Protein AF-0000000080648721 (afdb_homodimer)

Radius of gyration: 18.01 Å; Cα contacts (8 Å, |Δi|>4): 715; chains: 2; bounding box: 43×58×42 Å

Sequence (278 aa):
MTEEIFEAIRRRVAEEPYAEKMGLKLVEVAEGYALVEMRFTEEMENIFGMAHGGAIFSLIDEAFEVASNSHGTVSVALSMSVTYVSSPKKGETLQAEAEEVSRSNRVATYDIRVKTAGGDLIAICQALVYRKRDPLPFIMTEEIFEAIRRRVAEEPYAEKMGLKLVEVAEGYALVEMRFTEEMENIFGMAHGGAIFSLIDEAFEVASNSHGTVSVALSMSVTYVSSPKKGETLQAEAEEVSRSNRVATYDIRVKTAGGDLIAICQALVYRKRDPLPFI

Secondary structure (DSSP, 8-state):
-HHHHHHHHHHHHHT-HHHHHHT-EEEEEETTEEEEEEE--GGGB-TTSSBPHHHHHHHHHHHHHHHHTTTSEEEEEEEEEEEE--PPPTT-EEEEEEEEEEE-SSEEEEEEEEEETT--EEEEEEEEEEEEEEEPTT-/-HHHHHHHHHHHHHT-HHHHHHT-EEEEEETTEEEEEEE--GGGB-TTSSBPHHHHHHHHHHHHHHHHTTTSEEEEEEEEEEEE--PPPTT-EEEEEEEEEEE-SSEEEEEEEEEETT--EEEEEEEEEEEEEEEPTT-

Organism: Methanothrix harundinacea (strain 6Ac) (NCBI:txid1110509)

Foldseek 3Di:
DLVVLLVLLQVCCVVDPVCVVLVKAWDDADALKTKIKGWAAQVQADPVSFGDPVSVVSLQVVRVCRNVCSVFFDKDWDDKDKDFDDTDDHGWMKMKIKGWDDDDPFKTKIKIWIATPVGHTGMIMITMITTDPHGDPRD/DLVVLLVLLQVCCVVDPVCVVLVKAWDDADALKTKIKGWAAQVQADPVSFGDPVSVVSLQVVRVCRNVCSVFFDKDWDDKDKDFDDTDDHGWMKMKIKGWDDDDPFKTKIKIWIATPVGHTGMIMITMITTDPHGDPRD

Solvent-accessible surface area (backbone atoms only — not comparable to full-atom values): 13710 Å² total; per-residue (Å²): 113,68,63,55,41,50,51,35,49,53,53,41,51,76,65,15,37,30,33,60,72,64,50,51,42,82,75,43,74,44,79,37,20,16,32,23,35,32,61,42,51,74,55,36,14,32,82,82,70,39,71,26,68,25,55,58,42,30,46,44,42,50,10,42,56,50,11,59,34,42,79,41,27,40,51,46,72,37,36,37,38,39,35,53,73,46,78,75,57,86,65,38,47,35,35,17,40,20,36,59,75,47,71,60,85,49,40,34,33,33,44,32,41,30,26,38,83,89,62,49,64,30,33,40,33,43,34,34,31,40,38,48,89,48,60,47,88,72,107,112,69,63,55,42,50,52,34,48,52,54,41,52,75,66,16,38,30,33,60,74,62,48,52,40,84,75,44,75,44,80,36,21,16,32,24,35,32,61,40,51,75,55,37,15,32,80,82,68,41,71,26,68,25,55,58,42,29,45,46,43,50,10,43,55,49,10,58,33,41,79,41,27,39,50,46,73,36,35,39,38,37,36,54,72,46,79,75,58,87,66,39,47,35,35,19,41,21,36,59,73,48,72,60,86,49,41,36,33,32,44,32,42,30,26,37,83,87,62,51,65,29,33,40,33,43,36,33,32,38,40,47,88,48,60,48,90,73,107

Nearest PDB structures (foldseek):
  2fs2-assembly1_B  TM=9.541E-01  e=2.058E-13  Escherichia coli
  1psu-assembly1_A  TM=8.688E-01  e=4.410E-12  Escherichia coli
  3lbe-assembly1_B  TM=9.523E-01  e=1.872E-11  Streptococcus mutans UA159
  4zrb-assembly2_G  TM=9.110E-01  e=2.102E-11  Streptococcus pneumoniae TIGR4
  4xy6-assembly1_A  TM=9.547E-01  e=1.262E-10  Streptococcus pneumoniae TIGR4

InterPro domains:
  IPR003736 Phenylacetic acid degradation-related domain [TIGR00369] (19-129)
  IPR006683 Thioesterase domain [PF03061] (48-122)
  IPR029069 HotDog domain superfamily [SSF54637] (4-133)
  IPR052723 Acyl-coenzyme A thioesterase PaaI [PTHR42856] (13-132)

pLDDT: mean 98.13, std 2.04, range [80.19, 99.0]

Structure (mmCIF, N/CA/C/O backbone):
data_AF-0000000080648721-model_v1
#
loop_
_entity.id
_entity.type
_entity.pdbx_description
1 polymer 'Thioesterase domain-containing protein'
#
loop_
_atom_site.group_PDB
_atom_site.id
_atom_site.type_symbol
_atom_site.label_atom_id
_atom_site.label_alt_id
_atom_site.label_comp_id
_atom_site.label_asym_id
_atom_site.label_entity_id
_atom_site.label_seq_id
_atom_site.pdbx_PDB_ins_code
_atom_site.Cartn_x
_atom_site.Cartn_y
_atom_site.Cartn_z
_atom_site.occupancy
_atom_site.B_iso_or_equiv
_atom_site.auth_seq_id
_atom_site.auth_comp_id
_atom_site.auth_asym_id
_atom_site.auth_atom_id
_atom_site.pdbx_PDB_model_num
ATOM 1 N N . MET A 1 1 ? -0.665 -30.469 -12.93 1 80.44 1 MET A N 1
ATOM 2 C CA . MET A 1 1 ? 0.332 -29.422 -13.148 1 80.44 1 MET A CA 1
ATOM 3 C C . MET A 1 1 ? -0.125 -28.094 -12.547 1 80.44 1 MET A C 1
ATOM 5 O O . MET A 1 1 ? 0.551 -27.547 -11.68 1 80.44 1 MET A O 1
ATOM 9 N N . THR A 1 2 ? -1.333 -27.797 -12.734 1 91.38 2 THR A N 1
ATOM 10 C CA . THR A 1 2 ? -1.896 -26.562 -12.203 1 91.38 2 THR A CA 1
ATOM 11 C C . THR A 1 2 ? -2.096 -26.656 -10.695 1 91.38 2 THR A C 1
ATOM 13 O O . THR A 1 2 ? -1.78 -25.719 -9.961 1 91.38 2 THR A O 1
ATOM 16 N N . GLU A 1 3 ? -2.432 -27.812 -10.195 1 94.88 3 GLU A N 1
ATOM 17 C CA . GLU A 1 3 ? -2.646 -28 -8.766 1 94.88 3 GLU A CA 1
ATOM 18 C C . GLU A 1 3 ? -1.332 -27.922 -7.992 1 94.88 3 GLU A C 1
ATOM 20 O O . GLU A 1 3 ? -1.296 -27.422 -6.863 1 94.88 3 GLU A O 1
ATOM 25 N N . GLU A 1 4 ? -0.327 -28.406 -8.602 1 97.12 4 GLU A N 1
ATOM 26 C CA . GLU A 1 4 ? 0.994 -28.328 -7.984 1 97.12 4 GLU A CA 1
ATOM 27 C C . GLU A 1 4 ? 1.441 -26.875 -7.805 1 97.12 4 GLU A C 1
ATOM 29 O O . GLU A 1 4 ? 2.057 -26.531 -6.793 1 97.12 4 GLU A O 1
ATOM 34 N N . ILE A 1 5 ? 1.125 -26.156 -8.789 1 98.06 5 ILE A N 1
ATOM 35 C CA . ILE A 1 5 ? 1.456 -24.734 -8.734 1 98.06 5 ILE A CA 1
ATOM 36 C C . ILE A 1 5 ? 0.718 -24.062 -7.574 1 98.06 5 ILE A C 1
ATOM 38 O O . ILE A 1 5 ? 1.321 -23.344 -6.785 1 98.06 5 ILE A O 1
ATOM 42 N N . PHE A 1 6 ? -0.573 -24.344 -7.438 1 98.56 6 PHE A N 1
ATOM 43 C CA . PHE A 1 6 ? -1.387 -23.75 -6.387 1 98.56 6 PHE A CA 1
ATOM 44 C C . PHE A 1 6 ? -0.893 -24.172 -5.008 1 98.56 6 PHE A C 1
ATOM 46 O O . PHE A 1 6 ? -0.808 -23.359 -4.094 1 98.56 6 PHE A O 1
ATOM 53 N N . GLU A 1 7 ? -0.537 -25.406 -4.891 1 98.44 7 GLU A N 1
ATOM 54 C CA . GLU A 1 7 ? -0.036 -25.922 -3.617 1 98.44 7 GLU A CA 1
ATOM 55 C C . GLU A 1 7 ? 1.292 -25.266 -3.246 1 98.44 7 GLU A C 1
ATOM 57 O O . GLU A 1 7 ? 1.524 -24.938 -2.08 1 98.44 7 GLU A O 1
ATOM 62 N N . ALA A 1 8 ? 2.146 -25.109 -4.215 1 98.62 8 ALA A N 1
ATOM 63 C CA . ALA A 1 8 ? 3.428 -24.453 -3.98 1 98.62 8 ALA A CA 1
ATOM 64 C C . ALA A 1 8 ? 3.225 -23.016 -3.527 1 98.62 8 ALA A C 1
ATOM 66 O O . ALA A 1 8 ? 3.9 -22.547 -2.607 1 98.62 8 ALA A O 1
ATOM 67 N N . ILE A 1 9 ? 2.295 -22.344 -4.137 1 98.75 9 ILE A N 1
ATOM 68 C CA . ILE A 1 9 ? 1.997 -20.953 -3.781 1 98.75 9 ILE A CA 1
ATOM 69 C C . ILE A 1 9 ? 1.439 -20.891 -2.361 1 98.75 9 ILE A C 1
ATOM 71 O O . ILE A 1 9 ? 1.854 -20.062 -1.559 1 98.75 9 ILE A O 1
ATOM 75 N N . ARG A 1 10 ? 0.513 -21.781 -2.021 1 98.81 10 ARG A N 1
ATOM 76 C CA . ARG A 1 10 ? -0.059 -21.828 -0.68 1 98.81 10 ARG A CA 1
ATOM 77 C C . ARG A 1 10 ? 1.029 -22 0.374 1 98.81 10 ARG A C 1
ATOM 79 O O . ARG A 1 10 ? 1.028 -21.312 1.394 1 98.81 10 ARG A O 1
ATOM 86 N N . ARG A 1 11 ? 1.916 -22.875 0.113 1 98.62 11 ARG A N 1
ATOM 87 C CA . ARG A 1 11 ? 3.008 -23.141 1.046 1 98.62 11 ARG A CA 1
ATOM 88 C C . ARG A 1 11 ? 3.902 -21.906 1.194 1 98.62 11 ARG A C 1
ATOM 90 O O . ARG A 1 11 ? 4.285 -21.547 2.309 1 98.62 11 ARG A O 1
ATOM 97 N N . ARG A 1 12 ? 4.227 -21.344 0.058 1 98.75 12 ARG A N 1
ATOM 98 C CA . ARG A 1 12 ? 5.137 -20.203 0.067 1 98.75 12 ARG A CA 1
ATOM 99 C C . ARG A 1 12 ? 4.508 -19.016 0.782 1 98.75 12 ARG A C 1
ATOM 101 O O . ARG A 1 12 ? 5.18 -18.312 1.547 1 98.75 12 ARG A O 1
ATOM 108 N N . VAL A 1 13 ? 3.207 -18.766 0.561 1 98.88 13 VAL A N 1
ATOM 109 C CA . VAL A 1 13 ? 2.492 -17.672 1.223 1 98.88 13 VAL A CA 1
ATOM 110 C C . VAL A 1 13 ? 2.459 -17.922 2.729 1 98.88 13 VAL A C 1
ATOM 112 O O . VAL A 1 13 ? 2.625 -16.984 3.52 1 98.88 13 VAL A O 1
ATOM 115 N N . ALA A 1 14 ? 2.287 -19.172 3.131 1 98.62 14 ALA A N 1
ATOM 116 C CA . ALA A 1 14 ? 2.223 -19.516 4.547 1 98.62 14 ALA A CA 1
ATOM 117 C C . ALA A 1 14 ? 3.533 -19.188 5.254 1 98.62 14 ALA A C 1
ATOM 119 O O . ALA A 1 14 ? 3.553 -18.969 6.469 1 98.62 14 ALA A O 1
ATOM 120 N N . GLU A 1 15 ? 4.594 -19.109 4.484 1 98.38 15 GLU A N 1
ATOM 121 C CA . GLU A 1 15 ? 5.914 -18.844 5.043 1 98.38 15 GLU A CA 1
ATOM 122 C C . GLU A 1 15 ? 6.348 -17.406 4.758 1 98.38 15 GLU A C 1
ATOM 124 O O . GLU A 1 15 ? 7.445 -17 5.145 1 98.38 15 GLU A O 1
ATOM 129 N N . GLU A 1 16 ? 5.578 -16.703 4.047 1 98.81 16 GLU A N 1
ATOM 130 C CA . GLU A 1 16 ? 5.93 -15.359 3.627 1 98.81 16 GLU A CA 1
ATOM 131 C C . GLU A 1 16 ? 5.969 -14.398 4.816 1 98.81 16 GLU A C 1
ATOM 133 O O . GLU A 1 16 ? 4.945 -14.164 5.461 1 98.81 16 GLU A O 1
ATOM 138 N N . PRO A 1 17 ? 7.09 -13.766 5.125 1 98.88 17 PRO A N 1
ATOM 139 C CA . PRO A 1 17 ? 7.223 -12.906 6.309 1 98.88 17 PRO A CA 1
ATOM 140 C C . PRO A 1 17 ? 6.23 -11.75 6.309 1 98.88 17 PRO A C 1
ATOM 142 O O . PRO A 1 17 ? 5.637 -11.438 7.344 1 98.88 17 PRO A O 1
ATOM 145 N N . TYR A 1 18 ? 6.031 -11.125 5.148 1 98.94 18 TYR A N 1
ATOM 146 C CA . TYR A 1 18 ? 5.145 -9.969 5.121 1 98.94 18 TYR A CA 1
ATOM 147 C C . TYR A 1 18 ? 3.701 -10.383 5.383 1 98.94 18 TYR A C 1
ATOM 149 O O . TYR A 1 18 ? 2.953 -9.656 6.047 1 98.94 18 TYR A O 1
ATOM 157 N N . ALA A 1 19 ? 3.312 -11.477 4.836 1 98.94 19 ALA A N 1
ATOM 158 C CA . ALA A 1 19 ? 1.973 -11.992 5.117 1 98.94 19 ALA A CA 1
ATOM 159 C C . ALA A 1 19 ? 1.775 -12.227 6.609 1 98.94 19 ALA A C 1
ATOM 161 O O . ALA A 1 19 ? 0.726 -11.891 7.164 1 98.94 19 ALA A O 1
ATOM 162 N N . GLU A 1 20 ? 2.754 -12.797 7.207 1 98.88 20 GLU A N 1
ATOM 163 C CA . GLU A 1 20 ? 2.697 -13.008 8.648 1 98.88 20 GLU A CA 1
ATOM 164 C C . GLU A 1 20 ? 2.613 -11.688 9.398 1 98.88 20 GLU A C 1
ATOM 166 O O . GLU A 1 20 ? 1.758 -11.508 10.273 1 98.88 20 GLU A O 1
ATOM 171 N N . LYS A 1 21 ? 3.426 -10.781 9.078 1 98.81 21 LYS A N 1
ATOM 172 C CA . LYS A 1 21 ? 3.479 -9.484 9.734 1 98.81 21 LYS A CA 1
ATOM 173 C C . LYS A 1 21 ? 2.127 -8.773 9.672 1 98.81 21 LYS A C 1
ATOM 175 O O . LYS A 1 21 ? 1.695 -8.156 10.641 1 98.81 21 LYS A O 1
ATOM 180 N N . MET A 1 22 ? 1.445 -8.938 8.516 1 98.88 22 MET A N 1
ATOM 181 C CA . MET A 1 22 ? 0.231 -8.164 8.266 1 98.88 22 MET A CA 1
ATOM 182 C C . MET A 1 22 ? -1.013 -8.992 8.57 1 98.88 22 MET A C 1
ATOM 184 O O . MET A 1 22 ? -2.133 -8.484 8.5 1 98.88 22 MET A O 1
ATOM 188 N N . GLY A 1 23 ? -0.821 -10.227 8.906 1 98.75 23 GLY A N 1
ATOM 189 C CA . GLY A 1 23 ? -1.961 -11.094 9.156 1 98.75 23 GLY A CA 1
ATOM 190 C C . GLY A 1 23 ? -2.756 -11.406 7.906 1 98.75 23 GLY A C 1
ATOM 191 O O . GLY A 1 23 ? -3.988 -11.469 7.945 1 98.75 23 GLY A O 1
ATOM 192 N N . LEU A 1 24 ? -2.109 -11.578 6.781 1 98.88 24 LEU A N 1
ATOM 193 C CA . LEU A 1 24 ? -2.756 -11.891 5.512 1 98.88 24 LEU A CA 1
ATOM 194 C C . LEU A 1 24 ? -2.959 -13.398 5.363 1 98.88 24 LEU A C 1
ATOM 196 O O . LEU A 1 24 ? -2.029 -14.18 5.578 1 98.88 24 LEU A O 1
ATOM 200 N N . LYS A 1 25 ? -4.164 -13.758 5.004 1 98.81 25 LYS A N 1
ATOM 201 C CA . LYS A 1 25 ? -4.5 -15.172 4.859 1 98.81 25 LYS A CA 1
ATOM 202 C C . LYS A 1 25 ? -5 -15.477 3.451 1 98.81 25 LYS A C 1
ATOM 204 O O . LYS A 1 25 ? -6.031 -14.953 3.027 1 98.81 25 LYS A O 1
ATOM 209 N N . LEU A 1 26 ? -4.312 -16.359 2.777 1 98.94 26 LEU A N 1
ATOM 210 C CA . LEU A 1 26 ? -4.773 -16.828 1.476 1 98.94 26 LEU A CA 1
ATOM 211 C C . LEU A 1 26 ? -5.965 -17.766 1.629 1 98.94 26 LEU A C 1
ATOM 213 O O . LEU A 1 26 ? -5.848 -18.828 2.254 1 98.94 26 LEU A O 1
ATOM 217 N N . VAL A 1 27 ? -7.07 -17.422 1.034 1 98.88 27 VAL A N 1
ATOM 218 C CA . VAL A 1 27 ? -8.305 -18.188 1.156 1 98.88 27 VAL A CA 1
ATOM 219 C C . VAL A 1 27 ? -8.492 -19.078 -0.074 1 98.88 27 VAL A C 1
ATOM 221 O O . VAL A 1 27 ? -8.875 -20.234 0.046 1 98.88 27 VAL A O 1
ATOM 224 N N . GLU A 1 28 ? -8.289 -18.438 -1.25 1 98.88 28 GLU A N 1
ATOM 225 C CA . GLU A 1 28 ? -8.477 -19.156 -2.512 1 98.88 28 GLU A CA 1
ATOM 226 C C . GLU A 1 28 ? -7.434 -18.734 -3.541 1 98.88 28 GLU A C 1
ATOM 228 O O . GLU A 1 28 ? -7.074 -17.562 -3.637 1 98.88 28 GLU A O 1
ATOM 233 N N . VAL A 1 29 ? -6.965 -19.734 -4.285 1 98.88 29 VAL A N 1
ATOM 234 C CA . VAL A 1 29 ? -6.113 -19.484 -5.445 1 98.88 29 VAL A CA 1
ATOM 235 C C . VAL A 1 29 ? -6.582 -20.344 -6.621 1 98.88 29 VAL A C 1
ATOM 237 O O . VAL A 1 29 ? -6.945 -21.5 -6.445 1 98.88 29 VAL A O 1
ATOM 240 N N . ALA A 1 30 ? -6.695 -19.766 -7.688 1 98.75 30 ALA A N 1
ATOM 241 C CA . ALA A 1 30 ? -6.953 -20.375 -8.992 1 98.75 30 ALA A CA 1
ATOM 242 C C . ALA A 1 30 ? -6.199 -19.641 -10.094 1 98.75 30 ALA A C 1
ATOM 244 O O . ALA A 1 30 ? -5.508 -18.656 -9.836 1 98.75 30 ALA A O 1
ATOM 245 N N . GLU A 1 31 ? -6.238 -20.188 -11.289 1 98.25 31 GLU A N 1
ATOM 246 C CA . GLU A 1 31 ? -5.523 -19.547 -12.391 1 98.25 31 GLU A CA 1
ATOM 247 C C . GLU A 1 31 ? -6.031 -18.125 -12.617 1 98.25 31 GLU A C 1
ATOM 249 O O . GLU A 1 31 ? -7.207 -17.922 -12.945 1 98.25 31 GLU A O 1
ATOM 254 N N . GLY A 1 32 ? -5.188 -17.172 -12.438 1 98.69 32 GLY A N 1
ATOM 255 C CA . GLY A 1 32 ? -5.527 -15.766 -12.633 1 98.69 32 GLY A CA 1
ATOM 256 C C . GLY A 1 32 ? -6.422 -15.219 -11.531 1 98.69 32 GLY A C 1
ATOM 257 O O . GLY A 1 32 ? -7.117 -14.219 -11.734 1 98.69 32 GLY A O 1
ATOM 258 N N . TYR A 1 33 ? -6.473 -15.906 -10.375 1 98.88 33 TYR A N 1
ATOM 259 C CA . TYR A 1 33 ? -7.438 -15.531 -9.344 1 98.88 33 TYR A CA 1
ATOM 260 C C . TYR A 1 33 ? -6.871 -15.789 -7.953 1 98.88 33 TYR A C 1
ATOM 262 O O . TYR A 1 33 ? -6.18 -16.781 -7.727 1 98.88 33 TYR A O 1
ATOM 270 N N . ALA A 1 34 ? -7.199 -14.891 -7.035 1 98.94 34 ALA A N 1
ATOM 271 C CA . ALA A 1 34 ? -6.891 -15.133 -5.629 1 98.94 34 ALA A CA 1
ATOM 272 C C . ALA A 1 34 ? -7.836 -14.367 -4.719 1 98.94 34 ALA A C 1
ATOM 274 O O . ALA A 1 34 ? -8.297 -13.273 -5.066 1 98.94 34 ALA A O 1
ATOM 275 N N . LEU A 1 35 ? -8.141 -14.961 -3.625 1 98.94 35 LEU A N 1
ATOM 276 C CA . LEU A 1 35 ? -8.867 -14.344 -2.521 1 98.94 35 LEU A CA 1
ATOM 277 C C . LEU A 1 35 ? -8.031 -14.352 -1.249 1 98.94 35 LEU A C 1
ATOM 279 O O . LEU A 1 35 ? -7.555 -15.398 -0.815 1 98.94 35 LEU A O 1
ATOM 283 N N . VAL A 1 36 ? -7.828 -13.18 -0.701 1 98.94 36 VAL A N 1
ATOM 284 C CA . VAL A 1 36 ? -7.035 -13.031 0.516 1 98.94 36 VAL A CA 1
ATOM 285 C C . VAL A 1 36 ? -7.84 -12.273 1.568 1 98.94 36 VAL A C 1
ATOM 287 O O . VAL A 1 36 ? -8.57 -11.336 1.242 1 98.94 36 VAL A O 1
ATOM 290 N N . GLU A 1 37 ? -7.621 -12.617 2.84 1 98.88 37 GLU A N 1
ATOM 291 C CA . GLU A 1 37 ? -8.328 -11.984 3.947 1 98.88 37 GLU A CA 1
ATOM 292 C C . GLU A 1 37 ? -7.359 -11.344 4.934 1 98.88 37 GLU A C 1
ATOM 294 O O . GLU A 1 37 ? -6.215 -11.781 5.062 1 98.88 37 GLU A O 1
ATOM 299 N N . MET A 1 38 ? -7.84 -10.375 5.648 1 98.81 38 MET A N 1
ATOM 300 C CA . MET A 1 38 ? -7.113 -9.688 6.707 1 98.81 38 MET A CA 1
ATOM 301 C C . MET A 1 38 ? -8.078 -9.07 7.719 1 98.81 38 MET A C 1
ATOM 303 O O . MET A 1 38 ? -9.109 -8.516 7.344 1 98.81 38 MET A O 1
ATOM 307 N N . ARG A 1 39 ? -7.77 -9.172 8.938 1 98.69 39 ARG A N 1
ATOM 308 C CA . ARG A 1 39 ? -8.555 -8.5 9.969 1 98.69 39 ARG A CA 1
ATOM 309 C C . ARG A 1 39 ? -7.992 -7.109 10.258 1 98.69 39 ARG A C 1
ATOM 311 O O . ARG A 1 39 ? -6.781 -6.949 10.438 1 98.69 39 ARG A O 1
ATOM 318 N N . PHE A 1 40 ? -8.891 -6.16 10.203 1 98.56 40 PHE A N 1
ATOM 319 C CA . PHE A 1 40 ? -8.484 -4.816 10.594 1 98.56 40 PHE A CA 1
ATOM 320 C C . PHE A 1 40 ? -8.273 -4.73 12.102 1 98.56 40 PHE A C 1
ATOM 322 O O . PHE A 1 40 ? -9.234 -4.75 12.867 1 98.56 40 PHE A O 1
ATOM 329 N N . THR A 1 41 ? -7.047 -4.582 12.586 1 98.5 41 THR A N 1
ATOM 330 C CA . THR A 1 41 ? -6.703 -4.488 14 1 98.5 41 THR A CA 1
ATOM 331 C C . THR A 1 41 ? -6.238 -3.078 14.352 1 98.5 41 THR A C 1
ATOM 333 O O . THR A 1 41 ? -5.992 -2.26 13.469 1 98.5 41 THR A O 1
ATOM 336 N N . GLU A 1 42 ? -6.09 -2.793 15.617 1 98.5 42 GLU A N 1
ATOM 337 C CA . GLU A 1 42 ? -5.664 -1.488 16.125 1 98.5 42 GLU A CA 1
ATOM 338 C C . GLU A 1 42 ? -4.266 -1.138 15.625 1 98.5 42 GLU A C 1
ATOM 340 O O . GLU A 1 42 ? -3.949 0.036 15.422 1 98.5 42 GLU A O 1
ATOM 345 N N . GLU A 1 43 ? -3.457 -2.109 15.352 1 98.69 43 GLU A N 1
ATOM 346 C CA . GLU A 1 43 ? -2.08 -1.889 14.922 1 98.69 43 GLU A CA 1
ATOM 347 C C . GLU A 1 43 ? -2.029 -1.289 13.523 1 98.69 43 GLU A C 1
ATOM 349 O O . GLU A 1 43 ? -0.969 -0.862 13.062 1 98.69 43 GLU A O 1
ATOM 354 N N . MET A 1 44 ? -3.209 -1.259 12.836 1 98.81 44 MET A N 1
ATOM 355 C CA . MET A 1 44 ? -3.26 -0.823 11.445 1 98.81 44 MET A CA 1
ATOM 356 C C . MET A 1 44 ? -3.854 0.578 11.336 1 98.81 44 MET A C 1
ATOM 358 O O . MET A 1 44 ? -4.102 1.065 10.234 1 98.81 44 MET A O 1
ATOM 362 N N . GLU A 1 45 ? -4.074 1.248 12.453 1 98.81 45 GLU A N 1
ATOM 363 C CA . GLU A 1 45 ? -4.727 2.555 12.477 1 98.81 45 GLU A CA 1
ATOM 364 C C . GLU A 1 45 ? -3.771 3.652 12.008 1 98.81 45 GLU A C 1
ATOM 366 O O . GLU A 1 45 ? -2.586 3.633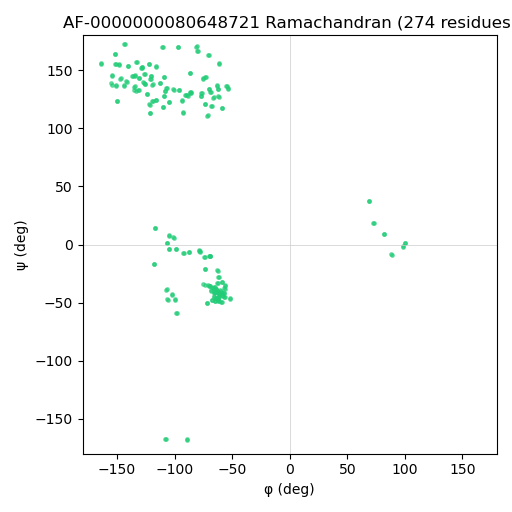 12.344 1 98.81 45 GLU A O 1
ATOM 371 N N . ASN A 1 46 ? -4.359 4.617 11.258 1 98.69 46 ASN A N 1
ATOM 372 C CA . ASN A 1 46 ? -3.637 5.824 10.875 1 98.69 46 ASN A CA 1
ATOM 373 C C . ASN A 1 46 ? -3.787 6.922 11.922 1 98.69 46 ASN A C 1
ATOM 375 O O . ASN A 1 46 ? -4.246 6.668 13.039 1 98.69 46 ASN A O 1
ATOM 379 N N . ILE A 1 47 ? -3.391 8.133 11.602 1 98.69 47 ILE A N 1
ATOM 380 C CA . ILE A 1 47 ? -3.34 9.227 12.57 1 98.69 47 ILE A CA 1
ATOM 381 C C . ILE A 1 47 ? -4.758 9.633 12.953 1 98.69 47 ILE A C 1
ATOM 383 O O . ILE A 1 47 ? -4.953 10.383 13.922 1 98.69 47 ILE A O 1
ATOM 387 N N . PHE A 1 48 ? -5.758 9.156 12.297 1 98.31 48 PHE A N 1
ATOM 388 C CA . PHE A 1 48 ? -7.141 9.5 12.617 1 98.31 48 PHE A CA 1
ATOM 389 C C . PHE A 1 48 ? -7.844 8.328 13.297 1 98.31 48 PHE A C 1
ATOM 391 O O . PHE A 1 48 ? -9.055 8.367 13.516 1 98.31 48 PHE A O 1
ATOM 398 N N . GLY A 1 49 ? -7.168 7.25 13.516 1 98.06 49 GLY A N 1
ATOM 399 C CA . GLY A 1 49 ? -7.781 6.066 14.094 1 98.06 49 GLY A CA 1
ATOM 400 C C . GLY A 1 49 ? -8.531 5.223 13.078 1 98.06 49 GLY A C 1
ATOM 401 O O . GLY A 1 49 ? -9.32 4.348 13.453 1 98.06 49 GLY A O 1
ATOM 402 N N . MET A 1 50 ? -8.375 5.539 11.898 1 98.31 50 MET A N 1
ATOM 403 C CA . MET A 1 50 ? -8.945 4.758 10.797 1 98.31 50 MET A CA 1
ATOM 404 C C . MET A 1 50 ? -7.906 3.803 10.219 1 98.31 50 MET A C 1
ATOM 406 O O . MET A 1 50 ? -6.723 3.883 10.555 1 98.31 50 MET A O 1
ATOM 410 N N . ALA A 1 51 ? -8.391 2.9 9.352 1 98.69 51 ALA A N 1
ATOM 411 C CA . ALA A 1 51 ? -7.441 2.012 8.688 1 98.69 51 ALA A CA 1
ATOM 412 C C . ALA A 1 51 ? -6.453 2.805 7.836 1 98.69 51 ALA A C 1
ATOM 414 O O . ALA A 1 51 ? -6.852 3.654 7.035 1 98.69 51 ALA A O 1
ATOM 415 N N . HIS A 1 52 ? -5.18 2.561 8.062 1 98.88 52 HIS A N 1
ATOM 416 C CA . HIS A 1 52 ? -4.168 3.166 7.203 1 98.88 52 HIS A CA 1
ATOM 417 C C . HIS A 1 52 ? -4.301 2.676 5.766 1 98.88 52 HIS A C 1
ATOM 419 O O . HIS A 1 52 ? -4.492 1.48 5.527 1 98.88 52 HIS A O 1
ATOM 425 N N . GLY A 1 53 ? -4.199 3.547 4.758 1 98.81 53 GLY A N 1
ATOM 426 C CA . GLY A 1 53 ? -4.293 3.15 3.361 1 98.81 53 GLY A CA 1
ATOM 427 C C . GLY A 1 53 ? -3.293 2.078 2.977 1 98.81 53 GLY A C 1
ATOM 428 O O . GLY A 1 53 ? -3.578 1.23 2.129 1 98.81 53 GLY A O 1
ATOM 429 N N . GLY A 1 54 ? -2.109 2.143 3.568 1 98.88 54 GLY A N 1
ATOM 430 C CA . GLY A 1 54 ? -1.073 1.151 3.328 1 98.88 54 GLY A CA 1
ATOM 431 C C . GLY A 1 54 ? -1.472 -0.246 3.764 1 98.88 54 GLY A C 1
ATOM 432 O O . GLY A 1 54 ? -1.058 -1.233 3.154 1 98.88 54 GLY A O 1
ATOM 433 N N . ALA A 1 55 ? -2.264 -0.338 4.836 1 98.88 55 ALA A N 1
ATOM 434 C CA . ALA A 1 55 ? -2.734 -1.644 5.285 1 98.88 55 ALA A CA 1
ATOM 435 C C . ALA A 1 55 ? -3.699 -2.258 4.277 1 98.88 55 ALA A C 1
ATOM 437 O O . ALA A 1 55 ? -3.555 -3.424 3.9 1 98.88 55 ALA A O 1
ATOM 438 N N . ILE A 1 56 ? -4.648 -1.446 3.844 1 98.94 56 ILE A N 1
ATOM 439 C CA . ILE A 1 56 ? -5.613 -1.907 2.852 1 98.94 56 ILE A CA 1
ATOM 440 C C . ILE A 1 56 ? -4.883 -2.295 1.566 1 98.94 56 ILE A C 1
ATOM 442 O O . ILE A 1 56 ? -5.168 -3.342 0.977 1 98.94 56 ILE A O 1
ATOM 446 N N . PHE A 1 57 ? -3.902 -1.5 1.17 1 98.94 57 PHE A N 1
ATOM 447 C CA . PHE A 1 57 ? -3.148 -1.775 -0.047 1 98.94 57 PHE A CA 1
ATOM 448 C C . PHE A 1 57 ? -2.326 -3.051 0.103 1 98.94 57 PHE A C 1
ATOM 450 O O . PHE A 1 57 ? -2.16 -3.805 -0.858 1 98.94 57 PHE A O 1
ATOM 457 N N . SER A 1 58 ? -1.783 -3.307 1.24 1 98.94 58 SER A N 1
ATOM 458 C CA . SER A 1 58 ? -1.042 -4.543 1.474 1 98.94 58 SER A CA 1
ATOM 459 C C . SER A 1 58 ? -1.905 -5.766 1.189 1 98.94 58 SER A C 1
ATOM 461 O O . SER A 1 58 ? -1.427 -6.75 0.62 1 98.94 58 SER A O 1
ATOM 463 N N . LEU A 1 59 ? -3.166 -5.703 1.629 1 98.94 59 LEU A N 1
ATOM 464 C CA . LEU A 1 59 ? -4.129 -6.758 1.33 1 98.94 59 LEU A CA 1
ATOM 465 C C . LEU A 1 59 ? -4.34 -6.891 -0.175 1 98.94 59 LEU A C 1
ATOM 467 O O . LEU A 1 59 ? -4.309 -8 -0.714 1 98.94 59 LEU A O 1
ATOM 471 N N . ILE A 1 60 ? -4.496 -5.77 -0.855 1 99 60 ILE A N 1
ATOM 472 C CA . ILE A 1 60 ? -4.668 -5.723 -2.303 1 99 60 ILE A CA 1
ATOM 473 C C . ILE A 1 60 ? -3.461 -6.359 -2.986 1 99 60 ILE A C 1
ATOM 475 O O . ILE A 1 60 ? -3.615 -7.234 -3.846 1 99 60 ILE A O 1
ATOM 479 N N . ASP A 1 61 ? -2.301 -5.938 -2.58 1 98.94 61 ASP A N 1
ATOM 480 C CA . ASP A 1 61 ? -1.058 -6.371 -3.211 1 98.94 61 ASP A CA 1
ATOM 481 C C . ASP A 1 61 ? -0.831 -7.867 -3.012 1 98.94 61 ASP A C 1
ATOM 483 O O . ASP A 1 61 ? -0.294 -8.539 -3.893 1 98.94 61 ASP A O 1
ATOM 487 N N . GLU A 1 62 ? -1.202 -8.375 -1.86 1 98.94 62 GLU A N 1
ATOM 488 C CA . GLU A 1 62 ? -1.066 -9.812 -1.606 1 98.94 62 GLU A CA 1
ATOM 489 C C . GLU A 1 62 ? -1.933 -10.625 -2.562 1 98.94 62 GLU A 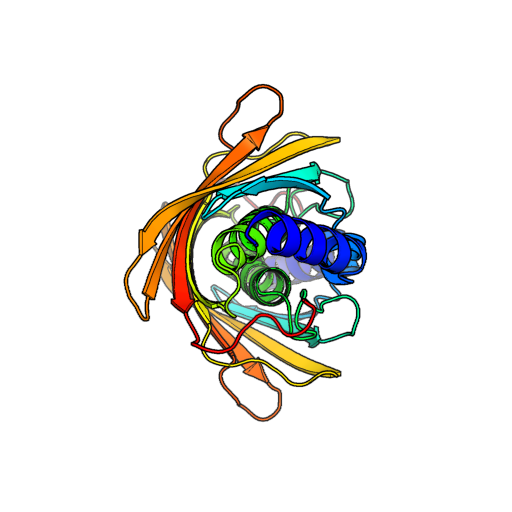C 1
ATOM 491 O O . GLU A 1 62 ? -1.471 -11.609 -3.137 1 98.94 62 GLU A O 1
ATOM 496 N N . ALA A 1 63 ? -3.195 -10.203 -2.715 1 99 63 ALA A N 1
ATOM 497 C CA . ALA A 1 63 ? -4.074 -10.883 -3.66 1 99 63 ALA A CA 1
ATOM 498 C C . ALA A 1 63 ? -3.51 -10.82 -5.078 1 99 63 ALA A C 1
ATOM 500 O O . ALA A 1 63 ? -3.559 -11.805 -5.816 1 99 63 ALA A O 1
ATOM 501 N N . PHE A 1 64 ? -2.971 -9.688 -5.383 1 98.94 64 PHE A N 1
ATOM 502 C CA . PHE A 1 64 ? -2.354 -9.469 -6.684 1 98.94 64 PHE A CA 1
ATOM 503 C C . PHE A 1 64 ? -1.14 -10.367 -6.871 1 98.94 64 PHE A C 1
ATOM 505 O O . PHE A 1 64 ? -0.985 -11 -7.918 1 98.94 64 PHE A O 1
ATOM 512 N N . GLU A 1 65 ? -0.243 -10.398 -5.875 1 98.94 65 GLU A N 1
ATOM 513 C CA . GLU A 1 65 ? 0.933 -11.258 -5.891 1 98.94 65 GLU A CA 1
ATOM 514 C C . GLU A 1 65 ? 0.549 -12.711 -6.188 1 98.94 65 GLU A C 1
ATOM 516 O O . GLU A 1 65 ? 1.134 -13.344 -7.066 1 98.94 65 GLU A O 1
ATOM 521 N N . VAL A 1 66 ? -0.482 -13.188 -5.504 1 98.94 66 VAL A N 1
ATOM 522 C CA . VAL A 1 66 ? -0.874 -14.586 -5.633 1 98.94 66 VAL A CA 1
ATOM 523 C C . VAL A 1 66 ? -1.509 -14.82 -7 1 98.94 66 VAL A C 1
ATOM 525 O O . VAL A 1 66 ? -1.095 -15.719 -7.734 1 98.94 66 VAL A O 1
ATOM 528 N N . ALA A 1 67 ? -2.453 -14.031 -7.406 1 98.94 67 ALA A N 1
ATOM 529 C CA . ALA A 1 67 ? -3.168 -14.219 -8.664 1 98.94 67 ALA A CA 1
ATOM 530 C C . ALA A 1 67 ? -2.217 -14.133 -9.859 1 98.94 67 ALA A C 1
ATOM 532 O O . ALA A 1 67 ? -2.293 -14.945 -10.781 1 98.94 67 ALA A O 1
ATOM 533 N N . SER A 1 68 ? -1.319 -13.188 -9.828 1 98.81 68 SER A N 1
ATOM 534 C CA . SER A 1 68 ? -0.458 -12.938 -10.977 1 98.81 68 SER A CA 1
ATOM 535 C C . SER A 1 68 ? 0.603 -14.023 -11.117 1 98.81 68 SER A C 1
ATOM 537 O O . SER A 1 68 ? 1.161 -14.219 -12.203 1 98.81 68 SER A O 1
ATOM 539 N N . ASN A 1 69 ? 0.872 -14.711 -10.07 1 98.69 69 ASN A N 1
ATOM 540 C CA . ASN A 1 69 ? 1.87 -15.766 -10.133 1 98.69 69 ASN A CA 1
ATOM 541 C C . ASN A 1 69 ? 1.22 -17.141 -10.25 1 98.69 69 ASN A C 1
ATOM 543 O O . ASN A 1 69 ? 1.91 -18.172 -10.234 1 98.69 69 ASN A O 1
ATOM 547 N N . SER A 1 70 ? -0.078 -17.188 -10.398 1 98.5 70 SER A N 1
ATOM 548 C CA . SER A 1 70 ? -0.851 -18.422 -10.375 1 98.5 70 SER A CA 1
ATOM 549 C C . SER A 1 70 ? -0.655 -19.219 -11.664 1 98.5 70 SER A C 1
ATOM 551 O O . SER A 1 70 ? -1.041 -20.391 -11.742 1 98.5 70 SER A O 1
ATOM 553 N N . HIS A 1 71 ? -0.023 -18.641 -12.703 1 97.38 71 HIS A N 1
ATOM 554 C CA . HIS A 1 71 ? 0.216 -19.344 -13.953 1 97.38 71 HIS A CA 1
ATOM 555 C C . HIS A 1 71 ? 1.521 -20.125 -13.906 1 97.38 71 HIS A C 1
ATOM 557 O O . HIS A 1 71 ? 1.872 -20.812 -14.867 1 97.38 71 HIS A O 1
ATOM 563 N N . GLY A 1 72 ? 2.27 -19.938 -12.82 1 97.69 72 GLY A N 1
ATOM 564 C CA . GLY A 1 72 ? 3.432 -20.797 -12.625 1 97.69 72 GLY A CA 1
ATOM 565 C C . GLY A 1 72 ? 4.73 -20.141 -13.062 1 97.69 72 GLY A C 1
ATOM 566 O O . GLY A 1 72 ? 5.793 -20.766 -13.008 1 97.69 72 GLY A O 1
ATOM 567 N N . THR A 1 73 ? 4.625 -18.938 -13.586 1 97.25 73 THR A N 1
ATOM 568 C CA . THR A 1 73 ? 5.812 -18.172 -13.938 1 97.25 73 THR A CA 1
ATOM 569 C C . THR A 1 73 ? 5.898 -16.891 -13.094 1 97.25 73 THR A C 1
ATOM 571 O O . THR A 1 73 ? 4.879 -16.391 -12.617 1 97.25 73 THR A O 1
ATOM 574 N N . VAL A 1 74 ? 7.125 -16.422 -12.898 1 98.5 74 VAL A N 1
ATOM 575 C CA . VAL A 1 74 ? 7.371 -15.25 -12.055 1 98.5 74 VAL A CA 1
ATOM 576 C C . VAL A 1 74 ? 6.746 -14.008 -12.68 1 98.5 74 VAL A C 1
ATOM 578 O O . VAL A 1 74 ? 6.949 -13.742 -13.867 1 98.5 74 VAL A O 1
ATOM 581 N N . SER A 1 75 ? 5.973 -13.352 -11.938 1 98.44 75 SER A N 1
ATOM 582 C CA . SER A 1 75 ? 5.434 -12.039 -12.297 1 98.44 75 SER A CA 1
ATOM 583 C C . SER A 1 75 ? 5.824 -10.984 -11.266 1 98.44 75 SER A C 1
ATOM 585 O O . SER A 1 75 ? 5.84 -11.258 -10.062 1 98.44 75 SER A O 1
ATOM 587 N N . VAL A 1 76 ? 6.113 -9.742 -11.75 1 98.06 76 VAL A N 1
ATOM 588 C CA . VAL A 1 76 ? 6.457 -8.633 -10.859 1 98.06 76 VAL A CA 1
ATOM 589 C C . VAL A 1 76 ? 5.566 -7.434 -11.164 1 98.06 76 VAL A C 1
ATOM 591 O O . VAL A 1 76 ? 5.285 -7.141 -12.328 1 98.06 76 VAL A O 1
ATOM 594 N N . ALA A 1 77 ? 5.156 -6.797 -10.172 1 98.69 77 ALA A N 1
ATOM 595 C CA . ALA A 1 77 ? 4.262 -5.652 -10.32 1 98.69 77 ALA A CA 1
ATOM 596 C C . ALA A 1 77 ? 4.926 -4.531 -11.109 1 98.69 77 ALA A C 1
ATOM 598 O O . ALA A 1 77 ? 6.094 -4.207 -10.875 1 98.69 77 ALA A O 1
ATOM 599 N N . LEU A 1 78 ? 4.195 -3.969 -12.07 1 98.81 78 LEU A N 1
ATOM 600 C CA . LEU A 1 78 ? 4.625 -2.756 -12.758 1 98.81 78 LEU A CA 1
ATOM 601 C C . LEU A 1 78 ? 3.939 -1.526 -12.164 1 98.81 78 LEU A C 1
ATOM 603 O O . LEU A 1 78 ? 4.609 -0.604 -11.695 1 98.81 78 LEU A O 1
ATOM 607 N N . SER A 1 79 ? 2.639 -1.56 -12.211 1 98.94 79 SER A N 1
ATOM 608 C CA . SER A 1 79 ? 1.899 -0.414 -11.688 1 98.94 79 SER A CA 1
ATOM 609 C C . SER A 1 79 ? 0.562 -0.842 -11.094 1 98.94 79 SER A C 1
ATOM 611 O O . SER A 1 79 ? 0.018 -1.885 -11.469 1 98.94 79 SER A O 1
ATOM 613 N N . MET A 1 80 ? 0.057 -0.088 -10.211 1 98.94 80 MET A N 1
ATOM 614 C CA . MET A 1 80 ? -1.235 -0.288 -9.562 1 98.94 80 MET A CA 1
ATOM 615 C C . MET A 1 80 ? -1.92 1.048 -9.289 1 98.94 80 MET A C 1
ATOM 617 O O . MET A 1 80 ? -1.281 1.994 -8.82 1 98.94 80 MET A O 1
ATOM 621 N N . SER A 1 81 ? -3.205 1.062 -9.562 1 99 81 SER A N 1
ATOM 622 C CA . SER A 1 81 ? -4.031 2.232 -9.297 1 99 81 SER A CA 1
ATOM 623 C C . SER A 1 81 ? -5.184 1.89 -8.352 1 99 81 SER A C 1
ATOM 625 O O . SER A 1 81 ? -6.09 1.141 -8.727 1 99 81 SER A O 1
ATOM 627 N N . VAL A 1 82 ? -5.145 2.453 -7.172 1 99 82 VAL A N 1
ATOM 628 C CA . VAL A 1 82 ? -6.148 2.117 -6.164 1 99 82 VAL A CA 1
ATOM 629 C C . VAL A 1 82 ? -7.043 3.326 -5.898 1 99 82 VAL A C 1
ATOM 631 O O . VAL A 1 82 ? -6.566 4.465 -5.871 1 99 82 VAL A O 1
ATOM 634 N N . THR A 1 83 ? -8.273 3.078 -5.762 1 98.94 83 THR A N 1
ATOM 635 C CA . THR A 1 83 ? -9.266 4.035 -5.293 1 98.94 83 THR A CA 1
ATOM 636 C C . THR A 1 83 ? -9.867 3.578 -3.967 1 98.94 83 THR A C 1
ATOM 638 O O . THR A 1 83 ? -10.328 2.439 -3.846 1 98.94 83 THR A O 1
ATOM 641 N N . TYR A 1 84 ? -9.773 4.449 -3.01 1 98.94 84 TYR A N 1
ATOM 642 C CA . TYR A 1 84 ? -10.398 4.176 -1.72 1 98.94 84 TYR A CA 1
ATOM 643 C C . TYR A 1 84 ? -11.836 4.672 -1.691 1 98.94 84 TYR A C 1
ATOM 645 O O . TYR A 1 84 ? -12.102 5.848 -1.952 1 98.94 84 TYR A O 1
ATOM 653 N N . VAL A 1 85 ? -12.758 3.793 -1.298 1 98.81 85 VAL A N 1
ATOM 654 C CA . VAL A 1 85 ? -14.188 4.078 -1.415 1 98.81 85 VAL A CA 1
ATOM 655 C C . VAL A 1 85 ? -14.773 4.367 -0.034 1 98.81 85 VAL A C 1
ATOM 657 O O . VAL A 1 85 ? -15.539 5.32 0.138 1 98.81 85 VAL A O 1
ATOM 660 N N . SER A 1 86 ? -14.438 3.5 0.936 1 98.44 86 SER A N 1
ATOM 661 C CA . SER A 1 86 ? -14.922 3.674 2.299 1 98.44 86 SER A CA 1
ATOM 662 C C . SER A 1 86 ? -13.961 3.074 3.316 1 98.44 86 SER A C 1
ATOM 664 O O . SER A 1 86 ? -13.055 2.32 2.951 1 98.44 86 SER A O 1
ATOM 666 N N . SER A 1 87 ? -14.102 3.439 4.559 1 97.94 87 SER A N 1
ATOM 667 C CA . SER A 1 87 ? -13.266 2.928 5.641 1 97.94 87 SER A CA 1
ATOM 668 C C . SER A 1 87 ? -13.945 1.762 6.355 1 97.94 87 SER A C 1
ATOM 670 O O . SER A 1 87 ? -15.133 1.828 6.676 1 97.94 87 SER A O 1
ATOM 672 N N . PRO A 1 88 ? -13.227 0.735 6.566 1 98.38 88 PRO A N 1
ATOM 673 C CA . PRO A 1 88 ? -13.805 -0.344 7.371 1 98.38 88 PRO A CA 1
ATOM 674 C C . PRO A 1 88 ? -13.945 0.031 8.844 1 98.38 88 PRO A C 1
ATOM 676 O O . PRO A 1 88 ? -13.297 0.972 9.312 1 98.38 88 PRO A O 1
ATOM 679 N N . LYS A 1 89 ? -14.75 -0.735 9.539 1 97.06 89 LYS A N 1
ATOM 680 C CA . LYS A 1 89 ? -14.852 -0.623 10.992 1 97.06 89 LYS A CA 1
ATOM 681 C C . LYS A 1 89 ? -13.789 -1.473 11.68 1 97.06 89 LYS A C 1
ATOM 683 O O . LYS A 1 89 ? -13.398 -2.523 11.172 1 97.06 89 LYS A O 1
ATOM 688 N N . LYS A 1 90 ? -13.391 -0.94 12.797 1 95.56 90 LYS A N 1
ATOM 689 C CA . LYS A 1 90 ? -12.406 -1.686 13.57 1 95.56 90 LYS A CA 1
ATOM 690 C C . LYS A 1 90 ? -12.875 -3.115 13.828 1 95.56 90 LYS A C 1
ATOM 692 O O . LYS A 1 90 ? -14.039 -3.342 14.164 1 95.56 90 LYS A O 1
ATOM 697 N N . GLY A 1 91 ? -11.969 -4.008 13.617 1 96.56 91 GLY A N 1
ATOM 698 C CA . GLY A 1 91 ? -12.266 -5.402 13.898 1 96.56 91 GLY A CA 1
ATOM 699 C C . GLY A 1 91 ? -12.875 -6.137 12.719 1 96.56 91 GLY A C 1
ATOM 700 O O . GLY A 1 91 ? -12.992 -7.363 12.734 1 96.56 91 GLY A O 1
ATOM 701 N N . GLU A 1 92 ? -13.227 -5.477 11.695 1 97.88 92 GLU A N 1
ATOM 702 C CA . GLU A 1 92 ? -13.844 -6.117 10.539 1 97.88 92 GLU A CA 1
ATOM 703 C C . GLU A 1 92 ? -12.828 -6.926 9.742 1 97.88 92 GLU A C 1
ATOM 705 O O . GLU A 1 92 ? -11.664 -6.543 9.648 1 97.88 92 GLU A O 1
ATOM 710 N N . THR A 1 93 ? -13.352 -8.016 9.242 1 98.56 93 THR A N 1
ATOM 711 C CA . THR A 1 93 ? -12.555 -8.789 8.297 1 98.56 93 THR A CA 1
ATOM 712 C C . THR A 1 93 ? -12.727 -8.258 6.879 1 98.56 93 THR A C 1
ATOM 714 O O . THR A 1 93 ? -13.859 -8.031 6.43 1 98.56 93 THR A O 1
ATOM 717 N N . LEU A 1 94 ? -11.609 -8.047 6.219 1 98.94 94 LEU A N 1
ATOM 718 C CA . LEU A 1 94 ? -11.586 -7.574 4.84 1 98.94 94 LEU A CA 1
ATOM 719 C C . LEU A 1 94 ? -11.125 -8.68 3.896 1 98.94 94 LEU A C 1
ATOM 721 O O . LEU A 1 94 ? -10.266 -9.484 4.25 1 98.94 94 LEU A O 1
ATOM 725 N N . GLN A 1 95 ? -11.727 -8.664 2.719 1 98.94 95 GLN A N 1
ATOM 726 C CA . GLN A 1 95 ? -11.32 -9.586 1.668 1 98.94 95 GLN A CA 1
ATOM 727 C C . GLN A 1 95 ? -10.93 -8.844 0.397 1 98.94 95 GLN A C 1
ATOM 729 O O . GLN A 1 95 ? -11.656 -7.965 -0.066 1 98.94 95 GLN A O 1
ATOM 734 N N . ALA A 1 96 ? -9.797 -9.164 -0.127 1 99 96 ALA A N 1
ATOM 735 C CA . ALA A 1 96 ? -9.383 -8.703 -1.446 1 99 96 ALA A CA 1
ATOM 736 C C . ALA A 1 96 ? -9.477 -9.82 -2.48 1 99 96 ALA A C 1
ATOM 738 O O . ALA A 1 96 ? -8.891 -10.883 -2.309 1 99 96 ALA A O 1
ATOM 739 N N . GLU A 1 97 ? -10.219 -9.516 -3.457 1 98.94 97 GLU A N 1
ATOM 740 C CA . GLU A 1 97 ? -10.391 -10.445 -4.574 1 98.94 97 GLU A CA 1
ATOM 741 C C . GLU A 1 97 ? -9.711 -9.914 -5.836 1 98.94 97 GLU A C 1
ATOM 743 O O . GLU A 1 97 ? -10.062 -8.844 -6.332 1 98.94 97 GLU A O 1
ATOM 748 N N . ALA A 1 98 ? -8.727 -10.672 -6.316 1 99 98 ALA A N 1
ATOM 749 C CA . ALA A 1 98 ? -8 -10.305 -7.531 1 99 98 ALA A CA 1
ATOM 750 C C . ALA A 1 98 ? -8.375 -11.227 -8.688 1 99 98 ALA A C 1
ATOM 752 O O . ALA A 1 98 ? -8.352 -12.453 -8.547 1 99 98 ALA A O 1
ATOM 753 N N . GLU A 1 99 ? -8.656 -10.594 -9.805 1 98.94 99 GLU A N 1
ATOM 754 C CA . GLU A 1 99 ? -9.062 -11.359 -10.984 1 98.94 99 GLU A CA 1
ATOM 755 C C . GLU A 1 99 ? -8.336 -10.859 -12.234 1 98.94 99 GLU A C 1
ATOM 757 O O . GLU A 1 99 ? -8.328 -9.656 -12.516 1 98.94 99 GLU A O 1
ATOM 762 N N . GLU A 1 100 ? -7.887 -11.789 -12.984 1 98.94 100 GLU A N 1
ATOM 763 C CA . GLU A 1 100 ? -7.234 -11.469 -14.25 1 98.94 100 GLU A CA 1
ATOM 764 C C . GLU A 1 100 ? -8.234 -10.93 -15.266 1 98.94 100 GLU A C 1
ATOM 766 O O . GLU A 1 100 ? -9.305 -11.516 -15.469 1 98.94 100 GLU A O 1
ATOM 771 N N . VAL A 1 101 ? -7.887 -9.828 -15.891 1 98.81 101 VAL A N 1
ATOM 772 C CA . VAL A 1 101 ? -8.734 -9.188 -16.891 1 98.81 101 VAL A CA 1
ATOM 773 C C . VAL A 1 101 ? -8.203 -9.508 -18.297 1 98.81 101 VAL A C 1
ATOM 775 O O . VAL A 1 101 ? -8.977 -9.758 -19.219 1 98.81 101 VAL A O 1
ATOM 778 N N . SER A 1 102 ? -6.879 -9.43 -18.422 1 98.75 102 SER A N 1
ATOM 779 C CA . SER A 1 102 ? -6.195 -9.711 -19.688 1 98.75 102 SER A CA 1
ATOM 780 C C . SER A 1 102 ? -4.785 -10.234 -19.453 1 98.75 102 SER A C 1
ATOM 782 O O . SER A 1 102 ? -4.203 -10.008 -18.391 1 98.75 102 SER A O 1
ATOM 784 N N . ARG A 1 103 ? -4.328 -10.938 -20.391 1 97.81 103 ARG A N 1
ATOM 785 C CA . ARG A 1 103 ? -2.992 -11.516 -20.297 1 97.81 103 ARG A CA 1
ATOM 786 C C . ARG A 1 103 ? -2.355 -11.664 -21.672 1 97.81 103 ARG A C 1
ATOM 788 O O . ARG A 1 103 ? -2.938 -12.281 -22.562 1 97.81 103 ARG A O 1
ATOM 795 N N . SER A 1 104 ? -1.314 -11.141 -21.844 1 95.5 104 SER A N 1
ATOM 796 C CA . SER A 1 104 ? -0.435 -11.391 -22.984 1 95.5 104 SER A CA 1
ATOM 797 C C . SER A 1 104 ? 0.799 -12.18 -22.562 1 95.5 104 SER A C 1
ATOM 799 O O . SER A 1 104 ? 0.855 -12.711 -21.453 1 95.5 104 SER A O 1
ATOM 801 N N . ASN A 1 105 ? 1.828 -12.258 -23.469 1 94.44 105 ASN A N 1
ATOM 802 C CA . ASN A 1 105 ? 3.041 -13 -23.156 1 94.44 105 ASN A CA 1
ATOM 803 C C . ASN A 1 105 ? 3.854 -12.312 -22.062 1 94.44 105 ASN A C 1
ATOM 805 O O . ASN A 1 105 ? 4.418 -12.977 -21.188 1 94.44 105 ASN A O 1
ATOM 809 N N . ARG A 1 106 ? 3.822 -10.984 -22.109 1 97.31 106 ARG A N 1
ATOM 810 C CA . ARG A 1 106 ? 4.754 -10.297 -21.219 1 97.31 106 ARG A CA 1
ATOM 811 C C . ARG A 1 106 ? 4.012 -9.438 -20.188 1 97.31 106 ARG A C 1
ATOM 813 O O . ARG A 1 106 ? 4.598 -9 -19.203 1 97.31 106 ARG A O 1
ATOM 820 N N . VAL A 1 107 ? 2.717 -9.164 -20.453 1 98.38 107 VAL A N 1
ATOM 821 C CA . VAL A 1 107 ? 1.998 -8.258 -19.562 1 98.38 107 VAL A CA 1
ATOM 822 C C . VAL A 1 107 ? 0.611 -8.82 -19.266 1 98.38 107 VAL A C 1
ATOM 824 O O . VAL A 1 107 ? 0.016 -9.5 -20.109 1 98.38 107 VAL A O 1
ATOM 827 N N . ALA A 1 108 ? 0.154 -8.609 -18.078 1 98.81 108 ALA A N 1
ATOM 828 C CA . ALA A 1 108 ? -1.213 -8.953 -17.703 1 98.81 108 ALA A CA 1
ATOM 829 C C . ALA A 1 108 ? -1.827 -7.883 -16.797 1 98.81 108 ALA A C 1
ATOM 831 O O . ALA A 1 108 ? -1.108 -7.137 -16.141 1 98.81 108 ALA A O 1
ATOM 832 N N . THR A 1 109 ? -3.176 -7.781 -16.828 1 98.88 109 THR A N 1
ATOM 833 C CA . THR A 1 109 ? -3.906 -6.805 -16.031 1 98.88 109 THR A CA 1
ATOM 834 C C . THR A 1 109 ? -4.879 -7.504 -15.086 1 98.88 109 THR A C 1
ATOM 836 O O . THR A 1 109 ? -5.453 -8.539 -15.43 1 98.88 109 THR A O 1
ATOM 839 N N . TYR A 1 110 ? -5.039 -6.945 -13.938 1 98.94 110 TYR A N 1
ATOM 840 C CA . TYR A 1 110 ? -5.914 -7.5 -12.914 1 98.94 110 TYR A CA 1
ATOM 841 C C . TYR A 1 110 ? -6.84 -6.43 -12.352 1 98.94 110 TYR A C 1
ATOM 843 O O . TYR A 1 110 ? -6.434 -5.281 -12.164 1 98.94 110 TYR A O 1
ATOM 851 N N . ASP A 1 111 ? -8.07 -6.891 -12.07 1 98.94 111 ASP A N 1
ATOM 852 C CA . ASP A 1 111 ? -9.008 -6.125 -11.258 1 98.94 111 ASP A CA 1
ATOM 853 C C . ASP A 1 111 ? -9.055 -6.664 -9.828 1 98.94 111 ASP A C 1
ATOM 855 O O . ASP A 1 111 ? -9.133 -7.875 -9.617 1 98.94 111 ASP A O 1
ATOM 859 N N . ILE A 1 112 ? -8.992 -5.777 -8.852 1 99 112 ILE A N 1
ATOM 860 C CA . ILE A 1 112 ? -9 -6.188 -7.453 1 99 112 ILE A CA 1
ATOM 861 C C . ILE A 1 112 ? -10.023 -5.352 -6.68 1 99 112 ILE A C 1
ATOM 863 O O . ILE A 1 112 ? -10.078 -4.129 -6.828 1 99 112 ILE A O 1
ATOM 867 N N . ARG A 1 113 ? -10.812 -6.023 -5.914 1 98.94 113 ARG A N 1
ATOM 868 C CA . ARG A 1 113 ? -11.797 -5.359 -5.059 1 98.94 113 ARG A CA 1
ATOM 869 C C . ARG A 1 113 ? -11.633 -5.797 -3.604 1 98.94 113 ARG A C 1
ATOM 871 O O . ARG A 1 113 ? -11.414 -6.977 -3.326 1 98.94 113 ARG A O 1
ATOM 878 N N . VAL A 1 114 ? -11.727 -4.844 -2.703 1 99 114 VAL A N 1
ATOM 879 C CA . VAL A 1 114 ? -11.711 -5.121 -1.271 1 99 114 VAL A CA 1
ATOM 880 C C . VAL A 1 114 ? -13.102 -4.887 -0.688 1 99 114 VAL A C 1
ATOM 882 O O . VAL A 1 114 ? -13.68 -3.811 -0.861 1 99 114 VAL A O 1
ATOM 885 N N . LYS A 1 115 ? -13.562 -5.879 0.004 1 98.94 115 LYS A N 1
ATOM 886 C CA . LYS A 1 115 ? -14.867 -5.777 0.657 1 98.94 115 LYS A CA 1
ATOM 887 C C . LYS A 1 115 ? -14.797 -6.27 2.1 1 98.94 115 LYS A C 1
ATOM 889 O O . LYS A 1 115 ? -13.922 -7.066 2.447 1 98.94 115 LYS A O 1
ATOM 894 N N . THR A 1 116 ? -15.758 -5.793 2.9 1 98.5 116 THR A N 1
ATOM 895 C CA . THR A 1 116 ? -15.977 -6.371 4.223 1 98.5 116 THR A CA 1
ATOM 896 C C . THR A 1 116 ? -16.812 -7.648 4.125 1 98.5 116 THR A C 1
ATOM 898 O O . THR A 1 116 ? -17.344 -7.973 3.061 1 98.5 116 THR A O 1
ATOM 901 N N . ALA A 1 117 ? -16.891 -8.352 5.258 1 93.44 117 ALA A N 1
ATOM 902 C CA . ALA A 1 117 ? -17.719 -9.547 5.312 1 93.44 117 ALA A CA 1
ATOM 903 C C . ALA A 1 117 ? -19.172 -9.211 4.988 1 93.44 117 ALA A C 1
ATOM 905 O O . ALA A 1 117 ? -19.891 -10.031 4.418 1 93.44 117 ALA A O 1
ATOM 906 N N . GLY A 1 118 ? -19.547 -8.008 5.383 1 93.12 118 GLY A N 1
ATOM 907 C CA . GLY A 1 118 ? -20.906 -7.582 5.137 1 93.12 118 GLY A CA 1
ATOM 908 C C . GLY A 1 118 ? -21.156 -7.145 3.707 1 93.12 118 GLY A C 1
ATOM 909 O O . GLY A 1 118 ? -22.281 -6.844 3.328 1 93.12 118 GLY A O 1
ATOM 910 N N . GLY A 1 119 ? -20.109 -7.082 2.928 1 96.44 119 GLY A N 1
ATOM 911 C CA . GLY A 1 119 ? -20.266 -6.797 1.509 1 96.44 119 GLY A CA 1
ATOM 912 C C . GLY A 1 119 ? -19.984 -5.348 1.156 1 96.44 119 GLY A C 1
ATOM 913 O O . GLY A 1 119 ? -20.047 -4.969 -0.015 1 96.44 119 GLY A O 1
ATOM 914 N N . ASP A 1 120 ? -19.594 -4.469 2.135 1 98.06 120 ASP A N 1
ATOM 915 C CA . ASP A 1 120 ? -19.297 -3.072 1.848 1 98.06 120 ASP A CA 1
ATOM 916 C C . ASP A 1 120 ? -18 -2.943 1.056 1 98.06 120 ASP A C 1
ATOM 918 O O . ASP A 1 120 ? -16.984 -3.562 1.402 1 98.06 120 ASP A O 1
ATOM 922 N N . LEU A 1 121 ? -18.078 -2.109 -0.005 1 98.88 121 LEU A N 1
ATOM 923 C CA . LEU A 1 121 ? -16.906 -1.867 -0.824 1 98.88 121 LEU A CA 1
ATOM 924 C C . LEU A 1 121 ? -15.945 -0.906 -0.127 1 98.88 121 LEU A C 1
ATOM 926 O O . LEU A 1 121 ? -16.344 0.193 0.268 1 98.88 121 LEU A O 1
ATOM 930 N N . ILE A 1 122 ? -14.656 -1.299 -0.001 1 98.94 122 ILE A N 1
ATOM 931 C CA . ILE A 1 122 ? -13.648 -0.524 0.714 1 98.94 122 ILE A CA 1
ATOM 932 C C . ILE A 1 122 ? -12.688 0.119 -0.284 1 98.94 122 ILE A C 1
ATOM 934 O O . ILE A 1 122 ? -12.281 1.27 -0.109 1 98.94 122 ILE A O 1
ATOM 938 N N . ALA A 1 123 ? -12.328 -0.574 -1.35 1 98.94 123 ALA A N 1
ATOM 939 C CA . ALA A 1 123 ? -11.375 -0.078 -2.336 1 98.94 123 ALA A CA 1
ATOM 940 C C . ALA A 1 123 ? -11.445 -0.889 -3.625 1 98.94 123 ALA A C 1
ATOM 942 O O . ALA A 1 123 ? -11.906 -2.031 -3.623 1 98.94 123 ALA A O 1
ATOM 943 N N . ILE A 1 124 ? -11.039 -0.285 -4.691 1 99 124 ILE A N 1
ATOM 944 C CA . ILE A 1 124 ? -10.852 -0.945 -5.98 1 99 124 ILE A CA 1
ATOM 945 C C . ILE A 1 124 ? -9.461 -0.637 -6.52 1 99 124 ILE A C 1
ATOM 947 O O . ILE A 1 124 ? -8.891 0.413 -6.219 1 99 124 ILE A O 1
ATOM 951 N N . CYS A 1 125 ? -8.969 -1.554 -7.309 1 99 125 CYS A N 1
ATOM 952 C CA . CYS A 1 125 ? -7.617 -1.38 -7.82 1 99 125 CYS A CA 1
ATOM 953 C C . CYS A 1 125 ? -7.457 -2.053 -9.18 1 99 125 CYS A C 1
ATOM 955 O O . CYS A 1 125 ? -7.98 -3.145 -9.398 1 99 125 CYS A O 1
ATOM 957 N N . GLN A 1 126 ? -6.805 -1.367 -10.047 1 98.94 126 GLN A N 1
ATOM 958 C CA . GLN A 1 126 ? -6.309 -1.95 -11.289 1 98.94 126 GLN A CA 1
ATOM 959 C C . GLN A 1 126 ? -4.789 -2.113 -11.258 1 98.94 126 GLN A C 1
ATOM 961 O O . GLN A 1 126 ? -4.074 -1.203 -10.836 1 98.94 126 GLN A O 1
ATOM 966 N N . ALA A 1 127 ? -4.371 -3.262 -11.688 1 98.94 127 ALA A N 1
ATOM 967 C CA . ALA A 1 127 ? -2.945 -3.547 -11.547 1 98.94 127 ALA A CA 1
ATOM 968 C C . ALA A 1 127 ? -2.373 -4.145 -12.828 1 98.94 127 ALA A C 1
ATOM 970 O O . ALA A 1 127 ? -3.07 -4.859 -13.555 1 98.94 127 ALA A O 1
ATOM 971 N N . LEU A 1 128 ? -1.135 -3.791 -13.078 1 98.94 128 LEU A N 1
ATOM 972 C CA . LEU A 1 128 ? -0.372 -4.281 -14.219 1 98.94 128 LEU A CA 1
ATOM 973 C C . LEU A 1 128 ? 0.871 -5.035 -13.766 1 98.94 128 LEU A C 1
ATOM 975 O O . LEU A 1 128 ? 1.59 -4.574 -12.875 1 98.94 128 LEU A O 1
ATOM 979 N N . VAL A 1 129 ? 1.121 -6.137 -14.406 1 98.75 129 VAL A N 1
ATOM 980 C CA . VAL A 1 129 ? 2.299 -6.918 -14.031 1 98.75 129 VAL A CA 1
ATOM 981 C C . VAL A 1 129 ? 3.129 -7.227 -15.281 1 98.75 129 VAL A C 1
ATOM 983 O O . VAL A 1 129 ? 2.588 -7.332 -16.375 1 98.75 129 VAL A O 1
ATOM 986 N N . TYR A 1 130 ? 4.406 -7.379 -15.094 1 98.75 130 TYR A N 1
ATOM 987 C CA . TYR A 1 130 ? 5.316 -7.965 -16.078 1 98.75 130 TYR A CA 1
ATOM 988 C C . TYR A 1 130 ? 5.488 -9.461 -15.836 1 98.75 130 TYR A C 1
ATOM 990 O O . TYR A 1 130 ? 5.871 -9.883 -14.742 1 98.75 130 TYR A O 1
ATOM 998 N N . ARG A 1 131 ? 5.223 -10.242 -16.797 1 98.25 131 ARG A N 1
ATOM 999 C CA . ARG A 1 131 ? 5.352 -11.695 -16.719 1 98.25 131 ARG A CA 1
ATOM 1000 C C . ARG A 1 131 ? 6.719 -12.156 -17.203 1 98.25 131 ARG A C 1
ATOM 1002 O O . ARG A 1 131 ? 7.012 -12.062 -18.406 1 98.25 131 ARG A O 1
ATOM 1009 N N . LYS A 1 132 ? 7.402 -12.633 -16.312 1 96.81 132 LYS A N 1
ATOM 1010 C CA . LYS A 1 132 ? 8.68 -13.219 -16.703 1 96.81 132 LYS A CA 1
ATOM 1011 C C . LYS A 1 132 ? 8.492 -14.617 -17.281 1 96.81 132 LYS A C 1
ATOM 1013 O O . LYS A 1 132 ? 7.383 -15.164 -17.266 1 96.81 132 LYS A O 1
ATOM 1018 N N . ARG A 1 133 ? 9.523 -15.195 -17.938 1 92.25 133 ARG A N 1
ATOM 1019 C CA . ARG A 1 133 ? 9.445 -16.531 -18.516 1 92.25 133 ARG A CA 1
ATOM 1020 C C . ARG A 1 133 ? 9.945 -17.578 -17.516 1 92.25 133 ARG A C 1
ATOM 1022 O O . ARG A 1 133 ? 9.68 -18.781 -17.688 1 92.25 133 ARG A O 1
ATOM 1029 N N . ASP A 1 134 ? 10.469 -17.156 -16.453 1 96.81 134 ASP A N 1
ATOM 1030 C CA . ASP A 1 134 ? 11.047 -18.047 -15.461 1 96.81 134 ASP A CA 1
ATOM 1031 C C . ASP A 1 134 ? 9.961 -18.75 -14.641 1 96.81 134 ASP A C 1
ATOM 1033 O O . ASP A 1 134 ? 9.039 -18.094 -14.148 1 96.81 134 ASP A O 1
ATOM 1037 N N . PRO A 1 135 ? 10.078 -20.062 -14.531 1 97.31 135 PRO A N 1
ATOM 1038 C CA . PRO A 1 135 ? 9.156 -20.734 -13.617 1 97.31 135 PRO A CA 1
ATOM 1039 C C . PRO A 1 135 ? 9.312 -20.266 -12.1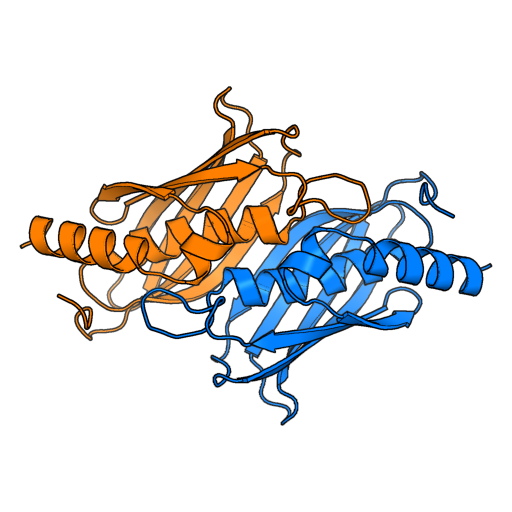72 1 97.31 135 PRO A C 1
ATOM 1041 O O . PRO A 1 135 ? 10.367 -19.75 -11.789 1 97.31 135 PRO A O 1
ATOM 1044 N N . LEU A 1 136 ? 8.227 -20.422 -11.383 1 98.12 136 LEU A N 1
ATOM 1045 C CA . LEU A 1 136 ? 8.352 -20.125 -9.961 1 98.12 136 LEU A CA 1
ATOM 1046 C C . LEU A 1 136 ? 9.5 -20.922 -9.336 1 98.12 136 LEU A C 1
ATOM 1048 O O . LEU A 1 136 ? 9.625 -22.125 -9.57 1 98.12 136 LEU A O 1
ATOM 1052 N N . PRO A 1 137 ? 10.281 -20.266 -8.516 1 98 137 PRO A N 1
ATOM 1053 C CA . PRO A 1 137 ? 11.492 -20.922 -8.008 1 98 137 PRO A CA 1
ATOM 1054 C C . PRO A 1 137 ? 11.203 -21.906 -6.875 1 98 137 PRO A C 1
ATOM 1056 O O . PRO A 1 137 ? 12.109 -22.609 -6.414 1 98 137 PRO A O 1
ATOM 1059 N N . PHE A 1 138 ? 10.07 -22 -6.43 1 97.06 138 PHE A N 1
ATOM 1060 C CA . PHE A 1 138 ? 9.773 -22.828 -5.266 1 97.06 138 PHE A CA 1
ATOM 1061 C C . PHE A 1 138 ? 8.82 -23.953 -5.633 1 97.06 138 PHE A C 1
ATOM 1063 O O . PHE A 1 138 ? 8.227 -24.578 -4.754 1 97.06 138 PHE A O 1
ATOM 1070 N N . ILE A 1 139 ? 8.617 -24.219 -6.891 1 92.94 139 ILE A N 1
ATOM 1071 C CA . ILE A 1 139 ? 7.805 -25.359 -7.312 1 92.94 139 ILE A CA 1
ATOM 1072 C C . ILE A 1 139 ? 8.672 -26.625 -7.359 1 92.94 139 ILE A C 1
ATOM 1074 O O . ILE A 1 139 ? 9.859 -26.547 -7.672 1 92.94 139 ILE A O 1
ATOM 1078 N N . MET B 1 1 ? 1.314 29.531 13.688 1 80.19 1 MET B N 1
ATOM 1079 C CA . MET B 1 1 ? 0.133 28.766 13.32 1 80.19 1 MET B CA 1
ATOM 1080 C C . MET B 1 1 ? 0.52 27.531 12.5 1 80.19 1 MET B C 1
ATOM 1082 O O . MET B 1 1 ? 0.229 26.406 12.891 1 80.19 1 MET B O 1
ATOM 1086 N N . THR B 1 2 ? 1.4 27.719 11.617 1 91.31 2 THR B N 1
ATOM 1087 C CA . THR B 1 2 ? 1.859 26.625 10.758 1 91.31 2 THR B CA 1
ATOM 1088 C C . THR B 1 2 ? 2.779 25.688 11.531 1 91.31 2 THR B C 1
ATOM 1090 O O . THR B 1 2 ? 2.66 24.469 11.422 1 91.31 2 THR B O 1
ATOM 1093 N N . GLU B 1 3 ? 3.559 26.203 12.438 1 94.81 3 GLU B N 1
ATOM 1094 C CA . GLU B 1 3 ? 4.473 25.375 13.219 1 94.81 3 GLU B CA 1
ATOM 1095 C C . GLU B 1 3 ? 3.715 24.5 14.211 1 94.81 3 GLU B C 1
ATOM 1097 O O . GLU B 1 3 ? 4.121 23.375 14.492 1 94.81 3 GLU B O 1
ATOM 1102 N N . GLU B 1 4 ? 2.678 25.031 14.703 1 97.12 4 GLU B N 1
ATOM 1103 C CA . GLU B 1 4 ? 1.842 24.266 15.625 1 97.12 4 GL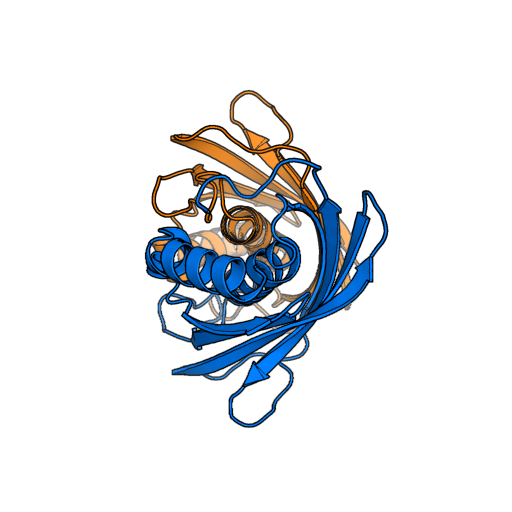U B CA 1
ATOM 1104 C C . GLU B 1 4 ? 1.229 23.047 14.93 1 97.12 4 GLU B C 1
ATOM 1106 O O . GLU B 1 4 ? 1.118 21.969 15.523 1 97.12 4 GLU B O 1
ATOM 1111 N N . ILE B 1 5 ? 0.857 23.297 13.75 1 98.06 5 ILE B N 1
ATOM 1112 C CA . ILE B 1 5 ? 0.289 22.219 12.945 1 98.06 5 ILE B CA 1
ATOM 1113 C C . ILE B 1 5 ? 1.329 21.125 12.75 1 98.06 5 ILE B C 1
ATOM 1115 O O . ILE B 1 5 ? 1.04 19.938 12.953 1 98.06 5 ILE B O 1
ATOM 1119 N N . PHE B 1 6 ? 2.551 21.5 12.398 1 98.62 6 PHE B N 1
ATOM 1120 C CA . PHE B 1 6 ? 3.615 20.547 12.148 1 98.62 6 PHE B CA 1
ATOM 1121 C C . PHE B 1 6 ? 3.955 19.766 13.414 1 98.62 6 PHE B C 1
ATOM 1123 O O . PHE B 1 6 ? 4.145 18.547 13.375 1 98.62 6 PHE B O 1
ATOM 1130 N N . GLU B 1 7 ? 3.986 20.453 14.516 1 98.44 7 GLU B N 1
ATOM 1131 C CA . GLU B 1 7 ? 4.289 19.797 15.789 1 98.44 7 GLU B CA 1
ATOM 1132 C C . GLU B 1 7 ? 3.195 18.812 16.172 1 98.44 7 GLU B C 1
ATOM 1134 O O . GLU B 1 7 ? 3.488 17.719 16.672 1 98.44 7 GLU B O 1
ATOM 1139 N N . ALA B 1 8 ? 1.972 19.188 15.961 1 98.62 8 ALA B N 1
ATOM 1140 C CA . ALA B 1 8 ? 0.852 18.297 16.234 1 98.62 8 ALA B CA 1
ATOM 1141 C C . ALA B 1 8 ? 0.924 17.031 15.383 1 98.62 8 ALA B C 1
ATOM 1143 O O . ALA B 1 8 ? 0.69 15.93 15.875 1 98.62 8 ALA B O 1
ATOM 1144 N N . ILE B 1 9 ? 1.271 17.203 14.133 1 98.75 9 ILE B N 1
ATOM 1145 C CA . ILE B 1 9 ? 1.391 16.062 13.219 1 98.75 9 ILE B CA 1
ATOM 1146 C C . ILE B 1 9 ? 2.537 15.164 13.664 1 98.75 9 ILE B C 1
ATOM 1148 O O . ILE B 1 9 ? 2.387 13.938 13.711 1 98.75 9 ILE B O 1
ATOM 1152 N N . ARG B 1 10 ? 3.68 15.742 14.023 1 98.81 10 ARG B N 1
ATOM 1153 C CA . ARG B 1 10 ? 4.82 14.961 14.492 1 98.81 10 ARG B CA 1
ATOM 1154 C C . ARG B 1 10 ? 4.441 14.109 15.695 1 98.81 10 ARG B C 1
ATOM 1156 O O . ARG B 1 10 ? 4.785 12.922 15.758 1 98.81 10 ARG B O 1
ATOM 1163 N N . ARG B 1 11 ? 3.76 14.695 16.594 1 98.62 11 ARG B N 1
ATOM 1164 C CA . ARG B 1 11 ? 3.338 13.984 17.797 1 98.62 11 ARG B CA 1
ATOM 1165 C C . ARG B 1 11 ? 2.383 12.844 17.453 1 98.62 11 ARG B C 1
ATOM 1167 O O . ARG B 1 11 ? 2.514 11.734 17.984 1 98.62 11 ARG B O 1
ATOM 1174 N N . ARG B 1 12 ? 1.438 13.172 16.609 1 98.81 12 ARG B N 1
ATOM 1175 C CA . ARG B 1 12 ? 0.423 12.188 16.25 1 98.81 12 ARG B CA 1
ATOM 1176 C C . ARG B 1 12 ? 1.041 11.016 15.5 1 98.81 12 ARG B C 1
ATOM 1178 O O . ARG B 1 12 ? 0.687 9.859 15.75 1 98.81 12 ARG B O 1
ATOM 1185 N N . VAL B 1 13 ? 1.977 11.289 14.594 1 98.88 13 VAL B N 1
ATOM 1186 C CA . VAL B 1 13 ? 2.664 10.234 13.844 1 98.88 13 VAL B CA 1
ATOM 1187 C C . VAL B 1 13 ? 3.471 9.367 14.797 1 98.88 13 VAL B C 1
ATOM 1189 O O . VAL B 1 13 ? 3.506 8.141 14.656 1 98.88 13 VAL B O 1
ATOM 1192 N N . ALA B 1 14 ? 4.094 9.969 15.797 1 98.62 14 ALA B N 1
ATOM 1193 C CA . ALA B 1 14 ? 4.91 9.242 16.766 1 98.62 14 ALA B CA 1
ATOM 1194 C C . ALA B 1 14 ? 4.07 8.234 17.547 1 98.62 14 ALA B C 1
ATOM 1196 O O . ALA B 1 14 ? 4.59 7.242 18.047 1 98.62 14 ALA B O 1
ATOM 1197 N N . GLU B 1 15 ? 2.781 8.492 17.594 1 98.38 15 GLU B N 1
ATOM 1198 C CA . GLU B 1 15 ? 1.87 7.625 18.328 1 98.38 15 GLU B CA 1
ATOM 1199 C C . GLU B 1 15 ? 1.054 6.746 17.391 1 98.38 15 GLU B C 1
ATOM 1201 O O . GLU B 1 15 ? 0.218 5.957 17.844 1 98.38 15 GLU B O 1
ATOM 1206 N N . GLU B 1 16 ? 1.206 6.922 16.156 1 98.81 16 GLU B N 1
ATOM 1207 C CA . GLU B 1 16 ? 0.412 6.215 15.164 1 98.81 16 GLU B CA 1
ATOM 1208 C C . GLU B 1 16 ? 0.746 4.727 15.148 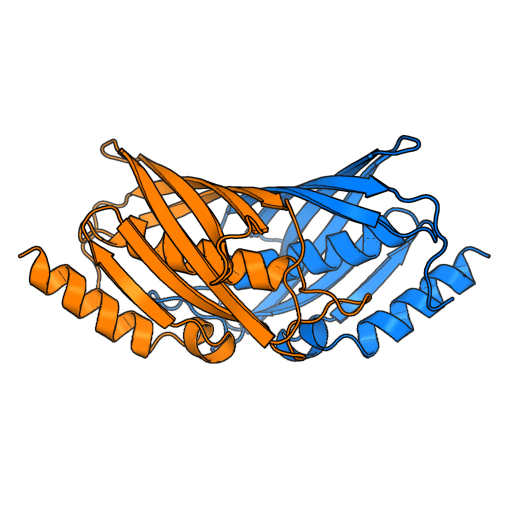1 98.81 16 GLU B C 1
ATOM 1210 O O . GLU B 1 16 ? 1.873 4.34 14.828 1 98.81 16 GLU B O 1
ATOM 1215 N N . PRO B 1 17 ? -0.195 3.828 15.422 1 98.88 17 PRO B N 1
ATOM 1216 C CA . PRO B 1 17 ? 0.079 2.393 15.516 1 98.88 17 PRO B CA 1
ATOM 1217 C C . PRO B 1 17 ? 0.667 1.815 14.234 1 98.88 17 PRO B C 1
ATOM 1219 O O . PRO B 1 17 ? 1.603 1.014 14.281 1 98.88 17 PRO B O 1
ATOM 1222 N N . TYR B 1 18 ? 0.136 2.238 13.086 1 98.94 18 TYR B N 1
ATOM 1223 C CA . TYR B 1 18 ? 0.622 1.657 11.836 1 98.94 18 TYR B CA 1
ATOM 1224 C C . TYR B 1 18 ? 2.061 2.076 11.562 1 98.94 18 TYR B C 1
ATOM 1226 O O . TYR B 1 18 ? 2.859 1.284 11.055 1 98.94 18 TYR B O 1
ATOM 1234 N N . ALA B 1 19 ? 2.359 3.299 11.852 1 98.94 19 ALA B N 1
ATOM 1235 C CA . ALA B 1 19 ? 3.742 3.75 11.703 1 98.94 19 ALA B CA 1
ATOM 1236 C C . ALA B 1 19 ? 4.684 2.918 12.57 1 98.94 19 ALA B C 1
ATOM 1238 O O . ALA B 1 19 ? 5.766 2.531 12.125 1 98.94 19 ALA B O 1
ATOM 1239 N N . GLU B 1 20 ? 4.27 2.686 13.758 1 98.88 20 GLU B N 1
ATOM 1240 C CA . GLU B 1 20 ? 5.062 1.839 14.648 1 98.88 20 GLU B CA 1
ATOM 1241 C C . GLU B 1 20 ? 5.207 0.428 14.086 1 98.88 20 GLU B C 1
ATOM 1243 O O . GLU B 1 20 ? 6.316 -0.106 14.008 1 98.88 20 GLU B O 1
ATOM 1248 N N . LYS B 1 21 ? 4.164 -0.149 13.688 1 98.81 21 LYS B N 1
ATOM 1249 C CA . LYS B 1 21 ? 4.152 -1.509 13.156 1 98.81 21 LYS B CA 1
ATOM 1250 C C . LYS B 1 21 ? 5.109 -1.647 11.977 1 98.81 21 LYS B C 1
ATOM 1252 O O . LYS B 1 21 ? 5.812 -2.654 11.852 1 98.81 21 LYS B O 1
ATOM 1257 N N . MET B 1 22 ? 5.168 -0.588 11.133 1 98.88 22 MET B N 1
ATOM 1258 C CA . MET B 1 22 ? 5.906 -0.674 9.875 1 98.88 22 MET B CA 1
ATOM 1259 C C . MET B 1 22 ? 7.289 -0.048 10.016 1 98.88 22 MET B C 1
ATOM 1261 O O . MET B 1 22 ? 8.094 -0.098 9.078 1 98.88 22 MET B O 1
ATOM 1265 N N . GLY B 1 23 ? 7.566 0.515 11.141 1 98.75 23 GLY B N 1
ATOM 1266 C CA . GLY B 1 23 ? 8.844 1.185 11.328 1 98.75 23 GLY B CA 1
ATOM 1267 C C . GLY B 1 23 ? 8.977 2.447 10.5 1 98.75 23 GLY B C 1
ATOM 1268 O O . GLY B 1 23 ? 10.055 2.734 9.969 1 98.75 23 GLY B O 1
ATOM 1269 N N . LEU B 1 24 ? 7.918 3.209 10.336 1 98.88 24 LEU B N 1
ATOM 1270 C CA . LEU B 1 24 ? 7.918 4.453 9.57 1 98.88 24 LEU B CA 1
ATOM 1271 C C . LEU B 1 24 ? 8.344 5.629 10.438 1 98.88 24 LEU B C 1
ATOM 1273 O O . LEU B 1 24 ? 7.84 5.805 11.547 1 98.88 24 LEU B O 1
ATOM 1277 N N . LYS B 1 25 ? 9.281 6.383 9.93 1 98.81 25 LYS B N 1
ATOM 1278 C CA . LYS B 1 25 ? 9.805 7.523 10.672 1 98.81 25 LYS B CA 1
ATOM 1279 C C . LYS B 1 25 ? 9.617 8.82 9.898 1 98.81 25 LYS B C 1
ATOM 1281 O O . LYS B 1 25 ? 10.172 8.984 8.805 1 98.81 25 LYS B O 1
ATOM 1286 N N . LEU B 1 26 ? 8.906 9.742 10.477 1 98.94 26 LEU B N 1
ATOM 1287 C CA . LEU B 1 26 ? 8.773 11.078 9.891 1 98.94 26 LEU B CA 1
ATOM 1288 C C . LEU B 1 26 ? 10.062 11.875 10.055 1 98.94 26 LEU B C 1
ATOM 1290 O O . LEU B 1 26 ? 10.5 12.133 11.172 1 98.94 26 LEU B O 1
ATOM 1294 N N . VAL B 1 27 ? 10.633 12.289 8.961 1 98.88 27 VAL B N 1
ATOM 1295 C CA . VAL B 1 27 ? 11.914 12.992 8.961 1 98.88 27 VAL B CA 1
ATOM 1296 C C . VAL B 1 27 ? 11.664 14.5 8.836 1 98.88 27 VAL B C 1
ATOM 1298 O O . VAL B 1 27 ? 12.297 15.297 9.531 1 98.88 27 VAL B O 1
ATOM 1301 N N . GLU B 1 28 ? 10.789 14.844 7.867 1 98.88 28 GLU B N 1
ATOM 1302 C CA . GLU B 1 28 ? 10.5 16.25 7.594 1 98.88 28 GLU B CA 1
ATOM 1303 C C . GLU B 1 28 ? 9.023 16.453 7.27 1 98.88 28 GLU B C 1
ATOM 1305 O O . GLU B 1 28 ? 8.414 15.633 6.578 1 98.88 28 GLU B O 1
ATOM 1310 N N . VAL B 1 29 ? 8.484 17.531 7.789 1 98.88 29 VAL B N 1
ATOM 1311 C CA . VAL B 1 29 ? 7.148 18 7.414 1 98.88 29 VAL B CA 1
ATOM 1312 C C . VAL B 1 29 ? 7.172 19.5 7.152 1 98.88 29 VAL B C 1
ATOM 1314 O O . VAL B 1 29 ? 7.82 20.25 7.883 1 98.88 29 VAL B O 1
ATOM 1317 N N . ALA B 1 30 ? 6.629 19.875 6.121 1 98.75 30 ALA B N 1
ATOM 1318 C CA . ALA B 1 30 ? 6.355 21.25 5.727 1 98.75 30 ALA B CA 1
ATOM 1319 C C . ALA B 1 30 ? 5.02 21.359 4.996 1 98.75 30 ALA B C 1
ATOM 1321 O O . ALA B 1 30 ? 4.344 20.359 4.773 1 98.75 30 ALA B O 1
ATOM 1322 N N . GLU B 1 31 ? 4.598 22.578 4.734 1 98.25 31 GLU B N 1
ATOM 1323 C CA . GLU B 1 31 ? 3.32 22.75 4.047 1 98.25 31 GLU B CA 1
ATOM 1324 C C . GLU B 1 31 ? 3.328 22.047 2.691 1 98.25 31 GLU B C 1
ATOM 1326 O O . GLU B 1 31 ? 4.121 22.391 1.813 1 98.25 31 GLU B O 1
ATOM 1331 N N . GLY B 1 32 ? 2.488 21.078 2.521 1 98.69 32 GLY B N 1
ATOM 1332 C CA . GLY B 1 32 ? 2.383 20.328 1.28 1 98.69 32 GLY B CA 1
ATOM 1333 C C . GLY B 1 32 ? 3.549 19.391 1.051 1 98.69 32 GLY B C 1
ATOM 1334 O O . GLY B 1 32 ? 3.82 18.984 -0.085 1 98.69 32 GLY B O 1
ATOM 1335 N N . TYR B 1 33 ? 4.301 19.062 2.115 1 98.88 33 TYR B N 1
ATOM 1336 C CA . TYR B 1 33 ? 5.531 18.297 1.938 1 98.88 33 TYR B CA 1
ATOM 1337 C C . TYR B 1 33 ? 5.781 17.391 3.129 1 98.88 33 TYR B C 1
ATOM 1339 O O . TYR B 1 33 ? 5.523 17.766 4.277 1 98.88 33 TYR B O 1
ATOM 1347 N N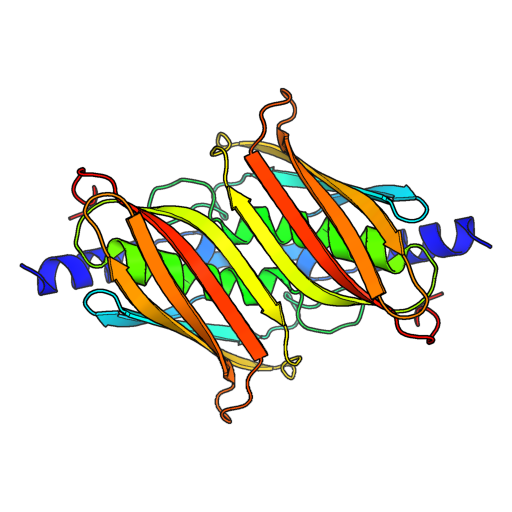 . ALA B 1 34 ? 6.301 16.203 2.84 1 98.94 34 ALA B N 1
ATOM 1348 C CA . ALA B 1 34 ? 6.77 15.328 3.908 1 98.94 34 ALA B CA 1
ATOM 1349 C C . ALA B 1 34 ? 7.848 14.367 3.398 1 98.94 34 ALA B C 1
ATOM 1351 O O . ALA B 1 34 ? 7.832 13.977 2.232 1 98.94 34 ALA B O 1
ATOM 1352 N N . LEU B 1 35 ? 8.766 14.094 4.254 1 98.94 35 LEU B N 1
ATOM 1353 C CA . LEU B 1 35 ? 9.781 13.055 4.062 1 98.94 35 LEU B CA 1
ATOM 1354 C C . LEU B 1 35 ? 9.68 11.992 5.148 1 98.94 35 LEU B C 1
ATOM 1356 O O . LEU B 1 35 ? 9.711 12.305 6.34 1 98.94 35 LEU B O 1
ATOM 1360 N N . VAL B 1 36 ? 9.508 10.766 4.719 1 98.94 36 VAL B N 1
ATOM 1361 C CA . VAL B 1 36 ? 9.391 9.648 5.645 1 98.94 36 VAL B CA 1
ATOM 1362 C C . VAL B 1 36 ? 10.414 8.57 5.289 1 98.94 36 VAL B C 1
ATOM 1364 O O . VAL B 1 36 ? 10.672 8.32 4.109 1 98.94 36 VAL B O 1
ATOM 1367 N N . GLU B 1 37 ? 10.922 7.871 6.312 1 98.88 37 GLU B N 1
ATOM 1368 C CA . GLU B 1 37 ? 11.922 6.824 6.121 1 98.88 37 GLU B CA 1
ATOM 1369 C C . GLU B 1 37 ?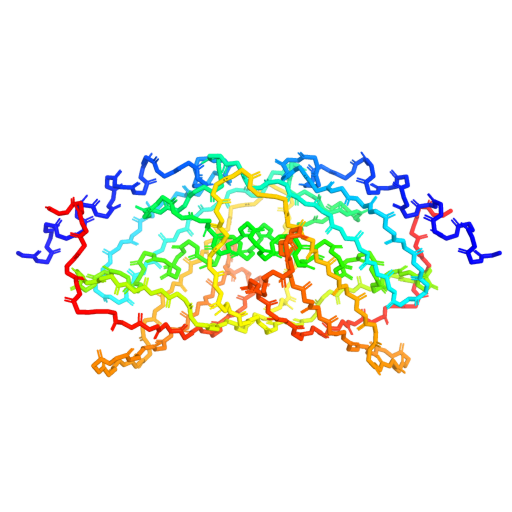 11.43 5.488 6.672 1 98.88 37 GLU B C 1
ATOM 1371 O O . GLU B 1 37 ? 10.609 5.453 7.59 1 98.88 37 GLU B O 1
ATOM 1376 N N . MET B 1 38 ? 11.969 4.441 6.137 1 98.81 38 MET B N 1
ATOM 1377 C CA . MET B 1 38 ? 11.711 3.07 6.566 1 98.81 38 MET B CA 1
ATOM 1378 C C . MET B 1 38 ? 12.883 2.158 6.219 1 98.81 38 MET B C 1
ATOM 1380 O O . MET B 1 38 ? 13.453 2.262 5.129 1 98.81 38 MET B O 1
ATOM 1384 N N . ARG B 1 39 ? 13.242 1.322 7.102 1 98.62 39 ARG B N 1
ATOM 1385 C CA . ARG B 1 39 ? 14.25 0.313 6.797 1 98.62 39 ARG B CA 1
ATOM 1386 C C . ARG B 1 39 ? 13.609 -0.96 6.258 1 98.62 39 ARG B C 1
ATOM 1388 O O . ARG B 1 39 ? 12.641 -1.461 6.832 1 98.62 39 ARG B O 1
ATOM 1395 N N . PHE B 1 40 ? 14.133 -1.374 5.129 1 98.56 40 PHE B N 1
ATOM 1396 C CA . PHE B 1 40 ? 13.68 -2.654 4.598 1 98.56 40 PHE B CA 1
ATOM 1397 C C . PHE B 1 40 ? 14.211 -3.809 5.441 1 98.56 40 PHE B C 1
ATOM 1399 O O . PHE B 1 40 ? 15.406 -4.102 5.414 1 98.56 40 PHE B O 1
ATOM 1406 N N . THR B 1 41 ? 13.375 -4.531 6.176 1 98.44 41 THR B N 1
ATOM 1407 C CA . THR B 1 41 ? 13.742 -5.656 7.027 1 98.44 41 THR B CA 1
ATOM 1408 C C . THR B 1 41 ? 13.211 -6.965 6.453 1 98.44 41 THR B C 1
ATOM 1410 O O . THR B 1 41 ? 12.398 -6.961 5.527 1 98.44 41 THR B O 1
ATOM 1413 N N . GLU B 1 42 ? 13.633 -8.078 7 1 98.5 42 GLU B N 1
ATOM 1414 C CA . GLU B 1 42 ? 13.227 -9.414 6.559 1 98.5 42 GLU B CA 1
ATOM 1415 C C . GLU B 1 42 ? 11.727 -9.609 6.723 1 98.5 42 GLU B C 1
ATOM 1417 O O . GLU B 1 42 ? 11.102 -10.336 5.949 1 98.5 42 GLU B O 1
ATOM 1422 N N . GLU B 1 43 ? 11.125 -8.938 7.656 1 98.69 43 GLU B N 1
ATOM 1423 C CA . GLU B 1 43 ? 9.703 -9.094 7.938 1 98.69 43 GLU B CA 1
ATOM 1424 C C . GLU B 1 43 ? 8.852 -8.539 6.797 1 98.69 43 GLU B C 1
ATOM 1426 O O . GLU B 1 43 ? 7.637 -8.75 6.762 1 98.69 43 GLU B O 1
ATOM 1431 N N . MET B 1 44 ? 9.516 -7.824 5.855 1 98.81 44 MET B N 1
ATOM 1432 C CA . MET B 1 44 ? 8.789 -7.141 4.789 1 98.81 44 MET B CA 1
ATOM 1433 C C . MET B 1 44 ? 8.93 -7.887 3.465 1 98.81 44 MET B C 1
ATOM 1435 O O . MET B 1 44 ? 8.5 -7.398 2.42 1 98.81 44 MET B O 1
ATOM 1439 N N . GLU B 1 45 ? 9.516 -9.07 3.479 1 98.81 45 GLU B N 1
ATOM 1440 C CA . GLU B 1 45 ? 9.789 -9.828 2.266 1 98.81 45 GLU B CA 1
ATOM 1441 C C . GLU B 1 45 ? 8.516 -10.469 1.716 1 98.81 45 GLU B C 1
ATOM 1443 O O . GLU B 1 45 ? 7.68 -10.953 2.48 1 98.81 45 GLU B O 1
ATOM 1448 N N . ASN B 1 46 ? 8.445 -10.492 0.37 1 98.69 46 ASN B N 1
ATOM 1449 C CA . ASN B 1 46 ? 7.383 -11.211 -0.325 1 98.69 46 ASN B CA 1
ATOM 1450 C C . ASN B 1 46 ? 7.773 -12.656 -0.602 1 98.69 46 ASN B C 1
ATOM 1452 O O . ASN B 1 46 ? 8.75 -13.156 -0.045 1 98.69 46 ASN B O 1
ATOM 1456 N N . ILE B 1 47 ? 7.023 -13.344 -1.43 1 98.69 47 ILE B N 1
ATOM 1457 C CA . ILE B 1 47 ? 7.211 -14.773 -1.652 1 98.69 47 ILE B CA 1
ATOM 1458 C C . ILE B 1 47 ? 8.508 -15.016 -2.418 1 98.69 47 ILE B C 1
ATOM 1460 O O . ILE B 1 47 ? 8.977 -16.156 -2.518 1 98.69 47 ILE B O 1
ATOM 1464 N N . PHE B 1 48 ? 9.141 -14.016 -2.918 1 98.25 48 PHE B N 1
ATOM 1465 C CA . PHE B 1 48 ? 10.398 -14.164 -3.65 1 98.25 48 PHE B CA 1
ATOM 1466 C C . PHE B 1 48 ? 11.578 -13.68 -2.812 1 98.25 48 PHE B C 1
ATOM 1468 O O . PHE B 1 48 ? 12.703 -13.602 -3.305 1 98.25 48 PHE B O 1
ATOM 1475 N N . GLY B 1 49 ? 11.336 -13.242 -1.62 1 98 49 GLY B N 1
ATOM 1476 C CA . GLY B 1 49 ? 12.398 -12.703 -0.784 1 98 49 GLY B CA 1
ATOM 1477 C C . GLY B 1 49 ? 12.727 -11.258 -1.103 1 98 49 GLY B C 1
ATOM 1478 O O . GLY B 1 49 ? 13.766 -10.742 -0.673 1 98 49 GLY B O 1
ATOM 1479 N N . MET B 1 50 ? 11.961 -10.68 -1.875 1 98.25 50 MET B N 1
ATOM 1480 C CA . MET B 1 50 ? 12.078 -9.258 -2.189 1 98.25 50 MET B CA 1
ATOM 1481 C C . MET B 1 50 ? 11.125 -8.43 -1.332 1 98.25 50 MET B C 1
ATOM 1483 O O . MET B 1 50 ? 10.266 -8.984 -0.641 1 98.25 50 MET B O 1
ATOM 1487 N N . ALA B 1 51 ? 11.312 -7.105 -1.407 1 98.62 51 ALA B N 1
ATOM 1488 C CA . ALA B 1 51 ? 10.375 -6.246 -0.683 1 98.62 51 ALA B CA 1
ATOM 1489 C C . ALA B 1 51 ? 8.953 -6.414 -1.211 1 98.62 51 ALA B C 1
ATOM 1491 O O . ALA B 1 51 ? 8.727 -6.352 -2.422 1 98.62 51 ALA B O 1
ATOM 1492 N N . HIS B 1 52 ? 8.039 -6.68 -0.304 1 98.88 52 HIS B N 1
ATOM 1493 C CA . HIS B 1 52 ? 6.637 -6.715 -0.694 1 98.88 52 HIS B CA 1
ATOM 1494 C C . HIS B 1 52 ? 6.164 -5.352 -1.176 1 98.88 52 HIS B C 1
ATOM 1496 O O . HIS B 1 52 ? 6.473 -4.328 -0.561 1 98.88 52 HIS B O 1
ATOM 1502 N N . GLY B 1 53 ? 5.391 -5.262 -2.273 1 98.81 53 GLY B N 1
ATOM 1503 C CA . GLY B 1 53 ? 4.887 -3.996 -2.783 1 98.81 53 GLY B CA 1
ATOM 1504 C C . GLY B 1 53 ? 4.09 -3.213 -1.754 1 98.81 53 GLY B C 1
ATOM 1505 O O . GLY B 1 53 ? 4.113 -1.981 -1.753 1 98.81 53 GLY B O 1
ATOM 1506 N N . GLY B 1 54 ? 3.361 -3.93 -0.907 1 98.88 54 GLY B N 1
ATOM 1507 C CA . GLY B 1 54 ? 2.586 -3.314 0.158 1 98.88 54 GLY B CA 1
ATOM 1508 C C . GLY B 1 54 ? 3.443 -2.578 1.17 1 98.88 54 GLY B C 1
ATOM 1509 O O . GLY B 1 54 ? 3.016 -1.569 1.737 1 98.88 54 GLY B O 1
ATOM 1510 N N . ALA B 1 55 ? 4.652 -3.082 1.414 1 98.88 55 ALA B N 1
ATOM 1511 C CA . ALA B 1 55 ? 5.559 -2.404 2.336 1 98.88 55 ALA B CA 1
ATOM 1512 C C . ALA B 1 55 ? 6.023 -1.067 1.765 1 98.88 55 ALA B C 1
ATOM 1514 O O . ALA B 1 55 ? 5.98 -0.043 2.449 1 98.88 55 ALA B O 1
ATOM 1515 N N . ILE B 1 56 ? 6.438 -1.11 0.507 1 98.94 56 ILE B N 1
ATOM 1516 C CA . ILE B 1 56 ? 6.879 0.109 -0.162 1 98.94 56 ILE B CA 1
ATOM 1517 C C . ILE B 1 56 ? 5.727 1.108 -0.225 1 98.94 56 ILE B C 1
ATOM 1519 O O . ILE B 1 56 ? 5.91 2.295 0.054 1 98.94 56 ILE B O 1
ATOM 1523 N N . PHE B 1 57 ? 4.527 0.617 -0.519 1 98.94 57 PHE B N 1
ATOM 1524 C CA . PHE B 1 57 ? 3.361 1.485 -0.61 1 98.94 57 PHE B CA 1
ATOM 1525 C C . PHE B 1 57 ? 3.014 2.07 0.753 1 98.94 57 PHE B C 1
ATOM 1527 O O . PHE B 1 57 ? 2.574 3.219 0.848 1 98.94 57 PHE B O 1
ATOM 1534 N N . SER B 1 58 ? 3.16 1.336 1.804 1 98.94 58 SER B N 1
ATOM 1535 C CA . SER B 1 58 ? 2.916 1.854 3.146 1 98.94 58 SER B CA 1
ATOM 1536 C C . SER B 1 58 ? 3.781 3.078 3.432 1 98.94 58 SER B C 1
ATOM 1538 O O . SER B 1 58 ? 3.316 4.043 4.047 1 98.94 58 SER B O 1
ATOM 1540 N N . LEU B 1 59 ? 5.047 3.01 3.006 1 98.94 59 LEU B N 1
ATOM 1541 C CA . LEU B 1 59 ? 5.949 4.148 3.115 1 98.94 59 LEU B CA 1
ATOM 1542 C C . LEU B 1 59 ? 5.434 5.336 2.307 1 98.94 59 LEU B C 1
ATOM 1544 O O . LEU B 1 59 ? 5.395 6.461 2.805 1 98.94 59 LEU B O 1
ATOM 1548 N N . ILE B 1 60 ? 4.988 5.074 1.093 1 99 60 ILE B N 1
ATOM 1549 C CA . ILE B 1 60 ? 4.43 6.09 0.206 1 99 60 ILE B CA 1
ATOM 1550 C C . ILE B 1 60 ? 3.215 6.738 0.865 1 99 60 ILE B C 1
ATOM 1552 O O . ILE B 1 60 ? 3.123 7.965 0.941 1 99 60 ILE B O 1
ATOM 1556 N N . ASP B 1 61 ? 2.34 5.91 1.348 1 98.94 61 ASP B N 1
ATOM 1557 C CA . ASP B 1 61 ? 1.075 6.375 1.909 1 98.94 61 ASP B CA 1
ATOM 1558 C C . ASP B 1 61 ? 1.306 7.207 3.168 1 98.94 61 ASP B C 1
ATOM 1560 O O . ASP B 1 61 ? 0.572 8.164 3.43 1 98.94 61 ASP B O 1
ATOM 1564 N N . GLU B 1 62 ? 2.287 6.836 3.953 1 98.94 62 GLU B N 1
ATOM 1565 C CA . GLU B 1 62 ? 2.609 7.609 5.148 1 98.94 62 GLU B CA 1
ATOM 1566 C C . GLU B 1 62 ? 3.059 9.023 4.789 1 98.94 62 GLU B C 1
ATOM 1568 O O . GLU B 1 62 ? 2.607 9.992 5.395 1 98.94 62 GLU B O 1
ATOM 1573 N N . ALA B 1 63 ? 3.963 9.117 3.801 1 99 63 ALA B N 1
ATOM 1574 C CA . ALA B 1 63 ? 4.398 10.438 3.352 1 99 63 ALA B CA 1
ATOM 1575 C C . ALA B 1 63 ? 3.225 11.25 2.824 1 99 63 ALA B C 1
ATOM 1577 O O . ALA B 1 63 ? 3.125 12.453 3.09 1 99 63 ALA B O 1
ATOM 1578 N N . PHE B 1 64 ? 2.371 10.562 2.141 1 99 64 PHE B N 1
ATOM 1579 C CA . PHE B 1 64 ? 1.171 11.18 1.588 1 99 64 PHE B CA 1
ATOM 1580 C C . PHE B 1 64 ? 0.249 11.664 2.701 1 99 64 PHE B C 1
ATOM 1582 O O . PHE B 1 64 ? -0.248 12.789 2.656 1 99 64 PHE B O 1
ATOM 1589 N N . GLU B 1 65 ? -0.022 10.805 3.691 1 98.94 65 GLU B N 1
ATOM 1590 C CA . GLU B 1 65 ? -0.835 11.148 4.852 1 98.94 65 GLU B CA 1
ATOM 1591 C C . GLU B 1 65 ? -0.334 12.43 5.516 1 98.94 65 GLU B C 1
ATOM 1593 O O . GLU B 1 65 ? -1.114 13.352 5.77 1 98.94 65 GLU B O 1
ATOM 1598 N N . VAL B 1 66 ? 0.974 12.508 5.707 1 98.94 66 VAL B N 1
ATOM 1599 C CA . VAL B 1 66 ? 1.554 13.641 6.422 1 98.94 66 VAL B CA 1
ATOM 1600 C C . VAL B 1 66 ? 1.484 14.891 5.551 1 98.94 66 VAL B C 1
ATOM 1602 O O . VAL B 1 66 ? 0.976 15.93 5.984 1 98.94 66 VAL B O 1
ATOM 1605 N N . ALA B 1 67 ? 1.913 14.836 4.332 1 98.94 67 ALA B N 1
ATOM 1606 C CA . ALA B 1 67 ? 1.955 16 3.445 1 98.94 67 ALA B CA 1
ATOM 1607 C C . ALA B 1 67 ? 0.555 16.562 3.211 1 98.94 67 ALA B C 1
ATOM 1609 O O . ALA B 1 67 ? 0.352 17.781 3.252 1 98.94 67 ALA B O 1
ATOM 1610 N N . SER B 1 68 ? -0.4 15.688 3.002 1 98.81 68 SER B N 1
ATOM 1611 C CA . SER B 1 68 ? -1.74 16.125 2.633 1 98.81 68 SER B CA 1
ATOM 1612 C C . SER B 1 68 ? -2.471 16.734 3.824 1 98.81 68 SER B C 1
ATOM 1614 O O . SER B 1 68 ? -3.428 17.5 3.652 1 98.81 68 SER B O 1
ATOM 1616 N N . ASN B 1 69 ? -2.039 16.422 4.996 1 98.69 69 ASN B N 1
ATOM 1617 C CA . ASN B 1 69 ? -2.686 16.984 6.18 1 98.69 69 ASN B CA 1
ATOM 1618 C C . ASN B 1 69 ? -1.89 18.141 6.758 1 98.69 69 ASN B C 1
ATOM 1620 O O . ASN B 1 69 ? -2.246 18.688 7.805 1 98.69 69 ASN B O 1
ATOM 1624 N N . SER B 1 70 ? -0.85 18.562 6.082 1 98.5 70 SER B N 1
ATOM 1625 C CA . SER B 1 70 ? 0.085 19.562 6.582 1 98.5 70 SER B CA 1
ATOM 1626 C C . SER B 1 70 ? -0.528 20.953 6.539 1 98.5 70 SER B C 1
ATOM 1628 O O . SER B 1 70 ? 0.014 21.891 7.125 1 98.5 70 SER B O 1
ATOM 1630 N N . HIS B 1 71 ? -1.687 21.141 5.891 1 97.44 71 HIS B N 1
ATOM 1631 C CA . HIS B 1 71 ? -2.344 22.438 5.82 1 97.44 71 HIS B CA 1
ATOM 1632 C C . HIS B 1 71 ? -3.256 22.656 7.02 1 97.44 71 HIS B C 1
ATOM 1634 O O . HIS B 1 71 ? -3.869 23.719 7.152 1 97.44 71 HIS B O 1
ATOM 1640 N N . GLY B 1 72 ? -3.41 21.609 7.828 1 97.75 72 GLY B N 1
ATOM 1641 C CA . GLY B 1 72 ? -4.113 21.797 9.086 1 97.75 72 GLY B CA 1
ATOM 1642 C C . GLY B 1 72 ? -5.566 21.375 9.031 1 97.75 72 GLY B C 1
ATOM 1643 O O . GLY B 1 72 ? -6.301 21.531 10.008 1 97.75 72 GLY B O 1
ATOM 1644 N N . THR B 1 73 ? -5.996 20.938 7.875 1 97.31 73 THR B N 1
ATOM 1645 C CA . THR B 1 73 ? -7.34 20.391 7.73 1 97.31 73 THR B CA 1
ATOM 1646 C C . THR B 1 73 ? -7.285 18.922 7.332 1 97.31 73 THR B C 1
ATOM 1648 O O . THR B 1 73 ? -6.301 18.469 6.746 1 97.31 73 THR B O 1
ATOM 1651 N N . VAL B 1 74 ? -8.344 18.188 7.691 1 98.5 74 VAL B N 1
ATOM 1652 C CA . VAL B 1 74 ? -8.406 16.75 7.453 1 98.5 74 VAL B CA 1
ATOM 1653 C C . VAL B 1 74 ? -8.453 16.469 5.949 1 98.5 74 VAL B C 1
ATOM 1655 O O . VAL B 1 74 ? -9.25 17.062 5.23 1 98.5 74 VAL B O 1
ATOM 1658 N N . SER B 1 75 ? -7.574 15.672 5.508 1 98.44 75 SER B N 1
ATOM 1659 C CA . SER B 1 75 ? -7.578 15.141 4.148 1 98.44 75 SER B CA 1
ATOM 1660 C C . SER B 1 75 ? -7.645 13.617 4.145 1 98.44 75 SER B C 1
ATOM 1662 O O . SER B 1 75 ? -7.02 12.961 4.977 1 98.44 75 SER B O 1
ATOM 1664 N N . VAL B 1 76 ? -8.398 13.039 3.168 1 98.06 76 VAL B N 1
ATOM 1665 C CA . VAL B 1 76 ? -8.508 11.594 3.035 1 98.06 76 VAL B CA 1
ATOM 1666 C C . VAL B 1 76 ? -8.156 11.172 1.608 1 98.06 76 VAL B C 1
ATOM 1668 O O . VAL B 1 76 ? -8.539 11.844 0.648 1 98.06 76 VAL B O 1
ATOM 1671 N N . ALA B 1 77 ? -7.465 10.141 1.486 1 98.69 77 ALA B N 1
ATOM 1672 C CA . ALA B 1 77 ? -7.02 9.656 0.181 1 98.69 77 ALA B CA 1
ATOM 1673 C C . ALA B 1 77 ? -8.211 9.297 -0.701 1 98.69 77 ALA B C 1
ATOM 1675 O O . ALA B 1 77 ? -9.164 8.656 -0.24 1 98.69 77 ALA B O 1
ATOM 1676 N N . LEU B 1 78 ? -8.18 9.75 -1.954 1 98.81 78 LEU B N 1
ATOM 1677 C CA . LEU B 1 78 ? -9.141 9.305 -2.957 1 98.81 78 LEU B CA 1
ATOM 1678 C C . LEU B 1 78 ? -8.539 8.203 -3.828 1 98.81 78 LEU B C 1
ATOM 1680 O O . LEU B 1 78 ? -9.078 7.094 -3.895 1 98.81 78 LEU B O 1
ATOM 1684 N N . SER B 1 79 ? -7.449 8.539 -4.461 1 98.94 79 SER B N 1
ATOM 1685 C CA . SER B 1 79 ? -6.824 7.555 -5.34 1 98.94 79 SER B CA 1
ATOM 1686 C C . SER B 1 79 ? -5.309 7.727 -5.371 1 98.94 79 SER B C 1
ATOM 1688 O O . SER B 1 79 ? -4.793 8.812 -5.102 1 98.94 79 SER B O 1
ATOM 1690 N N . MET B 1 80 ? -4.621 6.703 -5.66 1 98.94 80 MET B N 1
ATOM 1691 C CA . MET B 1 80 ? -3.166 6.668 -5.797 1 98.94 80 MET B CA 1
ATOM 1692 C C . MET B 1 80 ? -2.75 5.715 -6.914 1 98.94 80 MET B C 1
ATOM 1694 O O . MET B 1 80 ? -3.277 4.605 -7.02 1 98.94 80 MET B O 1
ATOM 1698 N N . SER B 1 81 ? -1.799 6.184 -7.691 1 99 81 SER B N 1
ATOM 1699 C CA . SER B 1 81 ? -1.223 5.379 -8.766 1 99 81 SER B CA 1
ATOM 1700 C C . SER B 1 81 ? 0.282 5.211 -8.578 1 99 81 SER B C 1
ATOM 1702 O O . SER B 1 81 ? 1.039 6.176 -8.703 1 99 81 SER B O 1
ATOM 1704 N N . VAL B 1 82 ? 0.7 3.988 -8.32 1 99 82 VAL B N 1
ATOM 1705 C CA . VAL B 1 82 ? 2.107 3.738 -8.031 1 99 82 VAL B CA 1
ATOM 1706 C C . VAL B 1 82 ? 2.73 2.922 -9.164 1 99 82 VAL B C 1
ATOM 1708 O O . VAL B 1 82 ? 2.096 2.018 -9.703 1 99 82 VAL B O 1
ATOM 1711 N N . THR B 1 83 ? 3.895 3.271 -9.508 1 98.94 83 THR B N 1
ATOM 1712 C CA . THR B 1 83 ? 4.758 2.508 -10.398 1 98.94 83 THR B CA 1
ATOM 1713 C C . THR B 1 83 ? 6.008 2.027 -9.664 1 98.94 83 THR B C 1
ATOM 1715 O O . THR B 1 83 ? 6.707 2.822 -9.031 1 98.94 83 THR B O 1
ATOM 1718 N N . TYR B 1 84 ? 6.195 0.743 -9.711 1 98.94 84 TYR B N 1
ATOM 1719 C CA . TYR B 1 84 ? 7.402 0.167 -9.133 1 98.94 84 TYR B CA 1
ATOM 1720 C C . TYR B 1 84 ? 8.531 0.122 -10.156 1 98.94 84 TYR B C 1
ATOM 1722 O O . TYR B 1 84 ? 8.367 -0.447 -11.234 1 98.94 84 TYR B O 1
ATOM 1730 N N . VAL B 1 85 ? 9.695 0.666 -9.773 1 98.81 85 VAL B N 1
ATOM 1731 C CA . VAL B 1 85 ? 10.789 0.864 -10.727 1 98.81 85 VAL B CA 1
ATOM 1732 C C . VAL B 1 85 ? 11.883 -0.169 -10.477 1 98.81 85 VAL B C 1
ATOM 1734 O O . VAL B 1 85 ? 12.398 -0.777 -11.414 1 98.81 85 VAL B O 1
ATOM 1737 N N . SER B 1 86 ? 12.258 -0.323 -9.195 1 98.38 86 SER B N 1
ATOM 1738 C CA . SER B 1 86 ? 13.289 -1.285 -8.828 1 98.38 86 SER B CA 1
ATOM 1739 C C . SER B 1 86 ? 13.094 -1.797 -7.406 1 98.38 86 SER B C 1
ATOM 1741 O O . SER B 1 86 ? 12.32 -1.223 -6.637 1 98.38 86 SER B O 1
ATOM 1743 N N . SER B 1 87 ? 13.734 -2.889 -7.066 1 97.88 87 SER B N 1
ATOM 1744 C CA . SER B 1 87 ? 13.656 -3.475 -5.734 1 97.88 87 SER B CA 1
ATOM 1745 C C . SER B 1 87 ? 14.828 -3.025 -4.867 1 97.88 87 SER B C 1
ATOM 1747 O O . SER B 1 87 ? 15.977 -3.031 -5.316 1 97.88 87 SER B O 1
ATOM 1749 N N . PRO B 1 88 ? 14.547 -2.623 -3.688 1 98.38 88 PRO B N 1
ATOM 1750 C CA . PRO B 1 88 ? 15.664 -2.318 -2.789 1 98.38 88 PRO B CA 1
ATOM 1751 C C . PRO B 1 88 ? 16.422 -3.566 -2.334 1 98.38 88 PRO B C 1
ATOM 1753 O O . PRO B 1 88 ? 15.891 -4.676 -2.43 1 98.38 88 PRO B O 1
ATOM 1756 N N . LYS B 1 89 ? 17.594 -3.35 -1.826 1 96.94 89 LYS B N 1
ATOM 1757 C CA . LYS B 1 89 ? 18.359 -4.414 -1.183 1 96.94 89 LYS B CA 1
ATOM 1758 C C . LYS B 1 89 ? 17.984 -4.551 0.29 1 96.94 89 LYS B C 1
ATOM 1760 O O . LYS B 1 89 ? 17.625 -3.562 0.937 1 96.94 89 LYS B O 1
ATOM 1765 N N . LYS B 1 90 ? 18.078 -5.781 0.71 1 95.31 90 LYS B N 1
ATOM 1766 C CA . LYS B 1 90 ? 17.781 -6.031 2.119 1 95.31 90 LYS B CA 1
ATOM 1767 C C . LYS B 1 90 ? 18.609 -5.121 3.021 1 95.31 90 LYS B C 1
ATOM 1769 O O . LYS B 1 90 ? 19.812 -4.941 2.799 1 95.31 90 LYS B O 1
ATOM 1774 N N . GLY B 1 91 ? 17.922 -4.559 3.977 1 96.44 91 GLY B N 1
ATOM 1775 C CA . GLY B 1 91 ? 18.609 -3.736 4.957 1 96.44 91 GLY B CA 1
ATOM 1776 C C . GLY B 1 91 ? 18.734 -2.281 4.539 1 96.44 91 GLY B C 1
ATOM 1777 O O . GLY B 1 91 ? 19.109 -1.428 5.344 1 96.44 91 GLY B O 1
ATOM 1778 N N . GLU B 1 92 ? 18.391 -1.941 3.359 1 97.81 92 GLU B N 1
ATOM 1779 C CA . GLU B 1 92 ? 18.5 -0.563 2.889 1 97.81 92 GLU B CA 1
ATOM 1780 C C . GLU B 1 92 ? 17.422 0.323 3.518 1 97.81 92 GLU B C 1
ATOM 1782 O O . GLU B 1 92 ? 16.297 -0.126 3.76 1 97.81 92 GLU B O 1
ATOM 1787 N N . THR B 1 93 ? 17.859 1.526 3.762 1 98.56 93 THR B N 1
ATOM 1788 C CA . THR B 1 93 ? 16.906 2.539 4.18 1 98.56 93 THR B CA 1
ATOM 1789 C C . THR B 1 93 ? 16.25 3.199 2.969 1 98.56 93 THR B C 1
ATOM 1791 O O . THR B 1 93 ? 16.938 3.615 2.035 1 98.56 93 THR B O 1
ATOM 1794 N N . LEU B 1 94 ? 14.938 3.268 3.01 1 98.94 94 LEU B N 1
ATOM 1795 C CA . LEU B 1 94 ? 14.148 3.9 1.96 1 98.94 94 LEU B CA 1
ATOM 1796 C C . LEU B 1 94 ? 13.547 5.215 2.447 1 98.94 94 LEU B C 1
ATOM 1798 O O . LEU B 1 94 ? 13.164 5.332 3.613 1 98.94 94 LEU B O 1
ATOM 1802 N N . GLN B 1 95 ? 13.484 6.148 1.522 1 98.94 95 GLN B N 1
ATOM 1803 C CA . GLN B 1 95 ? 12.836 7.43 1.806 1 98.94 95 GLN B CA 1
ATOM 1804 C C . GLN B 1 95 ? 11.727 7.719 0.798 1 98.94 95 GLN B C 1
ATOM 1806 O O . GLN B 1 95 ? 11.938 7.605 -0.411 1 98.94 95 GLN B O 1
ATOM 1811 N N . ALA B 1 96 ? 10.586 8.055 1.288 1 99 96 ALA B N 1
ATOM 1812 C CA . ALA B 1 96 ? 9.492 8.562 0.461 1 99 96 ALA B CA 1
ATOM 1813 C C . ALA B 1 96 ? 9.328 10.07 0.639 1 99 96 ALA B C 1
ATOM 1815 O O . ALA B 1 96 ? 9.148 10.555 1.76 1 99 96 ALA B O 1
ATOM 1816 N N . GLU B 1 97 ? 9.43 10.703 -0.45 1 98.94 97 GLU B N 1
ATOM 1817 C CA . GLU B 1 97 ? 9.234 12.156 -0.481 1 98.94 97 GLU B CA 1
ATOM 1818 C C . GLU B 1 97 ? 7.934 12.516 -1.194 1 98.94 97 GLU B C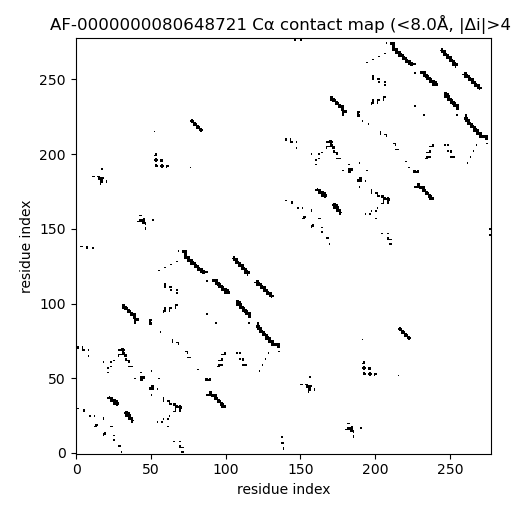 1
ATOM 1820 O O . GLU B 1 97 ? 7.762 12.211 -2.375 1 98.94 97 GLU B O 1
ATOM 1825 N N . ALA B 1 98 ? 7.023 13.156 -0.45 1 99 98 ALA B N 1
ATOM 1826 C CA . ALA B 1 98 ? 5.742 13.594 -1.003 1 99 98 ALA B CA 1
ATOM 1827 C C . ALA B 1 98 ? 5.703 15.109 -1.155 1 99 98 ALA B C 1
ATOM 1829 O O . ALA B 1 98 ? 6.02 15.844 -0.216 1 99 98 ALA B O 1
ATOM 1830 N N . GLU B 1 99 ? 5.27 15.516 -2.328 1 98.94 99 GLU B N 1
ATOM 1831 C CA . GLU B 1 99 ? 5.207 16.953 -2.619 1 98.94 99 GLU B CA 1
ATOM 1832 C C . GLU B 1 99 ? 3.885 17.312 -3.283 1 98.94 99 GLU B C 1
ATOM 1834 O O . GLU B 1 99 ? 3.479 16.688 -4.262 1 98.94 99 GLU B O 1
ATOM 1839 N N . GLU B 1 100 ? 3.346 18.375 -2.814 1 98.94 100 GLU B N 1
ATOM 1840 C CA . GLU B 1 100 ? 2.111 18.906 -3.395 1 98.94 100 GLU B CA 1
ATOM 1841 C C . GLU B 1 100 ? 2.354 19.453 -4.797 1 98.94 100 GLU B C 1
ATOM 1843 O O . GLU B 1 100 ? 3.289 20.234 -5.012 1 98.94 100 GLU B O 1
ATOM 1848 N N . VAL B 1 101 ? 1.524 19.062 -5.73 1 98.81 101 VAL B N 1
ATOM 1849 C CA . VAL B 1 101 ? 1.616 19.5 -7.117 1 98.81 101 VAL B CA 1
ATOM 1850 C C . VAL B 1 101 ? 0.564 20.578 -7.383 1 98.81 101 VAL B C 1
ATOM 1852 O O . VAL B 1 101 ? 0.835 21.562 -8.07 1 98.81 101 VAL B O 1
ATOM 1855 N N . SER B 1 102 ? -0.644 20.328 -6.875 1 98.75 102 SER B N 1
ATOM 1856 C CA . SER B 1 102 ? -1.77 21.25 -7.027 1 98.75 102 SER B CA 1
ATOM 1857 C C . SER B 1 102 ? -2.738 21.125 -5.855 1 98.75 102 SER B C 1
ATOM 1859 O O . SER B 1 102 ? -2.77 20.109 -5.168 1 98.75 102 SER B O 1
ATOM 1861 N N . ARG B 1 103 ? -3.426 22.172 -5.656 1 97.81 103 ARG B N 1
ATOM 1862 C CA . ARG B 1 103 ? -4.383 22.203 -4.555 1 97.81 103 ARG B CA 1
ATOM 1863 C C . ARG B 1 103 ? -5.555 23.125 -4.879 1 97.81 103 ARG B C 1
ATOM 1865 O O . ARG B 1 103 ? -5.359 24.297 -5.211 1 97.81 103 ARG B O 1
ATOM 1872 N N . SER B 1 104 ? -6.641 22.656 -4.84 1 95.56 104 SER B N 1
ATOM 1873 C CA . SER B 1 104 ? -7.879 23.422 -4.844 1 95.56 104 SER B CA 1
ATOM 1874 C C . SER B 1 104 ? -8.547 23.406 -3.471 1 95.56 104 SER B C 1
ATOM 1876 O O . SER B 1 104 ? -7.941 22.984 -2.486 1 95.56 104 SER B O 1
ATOM 1878 N N . ASN B 1 105 ? -9.844 23.859 -3.4 1 94.56 105 ASN B N 1
ATOM 1879 C CA . ASN B 1 105 ? -10.555 23.891 -2.123 1 94.56 105 ASN B CA 1
ATOM 1880 C C . ASN B 1 105 ? -10.867 22.469 -1.632 1 94.56 105 ASN B C 1
ATOM 1882 O O . ASN B 1 105 ? -10.789 22.203 -0.434 1 94.56 105 ASN B O 1
ATOM 1886 N N . ARG B 1 106 ? -11.156 21.609 -2.598 1 97.31 106 ARG B N 1
ATOM 1887 C CA . ARG B 1 106 ? -11.68 20.328 -2.156 1 97.31 106 ARG B CA 1
ATOM 1888 C C . ARG B 1 106 ? -10.742 19.188 -2.561 1 97.31 106 ARG B C 1
ATOM 1890 O O . ARG B 1 106 ? -10.867 18.062 -2.059 1 97.31 106 ARG B O 1
ATOM 1897 N N . VAL B 1 107 ? -9.82 19.453 -3.514 1 98.38 107 VAL B N 1
ATOM 1898 C CA . VAL B 1 107 ? -8.977 18.359 -4.012 1 98.38 107 VAL B CA 1
ATOM 1899 C C . VAL B 1 107 ? -7.535 18.844 -4.129 1 98.38 107 VAL B C 1
ATOM 1901 O O . VAL B 1 107 ? -7.289 20.031 -4.398 1 98.38 107 VAL B O 1
ATOM 1904 N N . ALA B 1 108 ? -6.625 17.984 -3.871 1 98.81 108 ALA B N 1
ATOM 1905 C CA . ALA B 1 108 ? -5.207 18.25 -4.09 1 98.81 108 ALA B CA 1
ATOM 1906 C C . ALA B 1 108 ? -4.492 17.031 -4.652 1 98.81 108 ALA B C 1
ATOM 1908 O O . ALA B 1 108 ? -4.938 15.898 -4.461 1 98.81 108 ALA B O 1
ATOM 1909 N N . THR B 1 109 ? -3.395 17.281 -5.391 1 98.88 109 THR B N 1
ATOM 1910 C CA . THR B 1 109 ? -2.6 16.203 -5.992 1 98.88 109 THR B CA 1
ATOM 1911 C C . THR B 1 109 ? -1.165 16.25 -5.473 1 98.88 109 THR B C 1
ATOM 1913 O O . THR B 1 109 ? -0.621 17.312 -5.207 1 98.88 109 THR B O 1
ATOM 1916 N N . TYR B 1 110 ? -0.6 15.109 -5.324 1 98.94 110 TYR B N 1
ATOM 1917 C CA . TYR B 1 110 ? 0.76 14.969 -4.816 1 98.94 110 TYR B CA 1
ATOM 1918 C C . TYR B 1 110 ? 1.585 14.047 -5.707 1 98.94 110 TYR B C 1
ATOM 1920 O O . TYR B 1 110 ? 1.073 13.055 -6.223 1 98.94 110 TYR B O 1
ATOM 1928 N N . ASP B 1 111 ? 2.859 14.438 -5.836 1 98.94 111 ASP B N 1
ATOM 1929 C CA . ASP B 1 111 ? 3.883 13.555 -6.387 1 98.94 111 ASP B CA 1
ATOM 1930 C C . ASP B 1 111 ? 4.73 12.938 -5.277 1 98.94 111 ASP B C 1
ATOM 1932 O O . ASP B 1 111 ? 5.16 13.633 -4.359 1 98.94 111 ASP B O 1
ATOM 1936 N N . ILE B 1 112 ? 4.949 11.633 -5.336 1 99 112 ILE B N 1
ATOM 1937 C CA . ILE B 1 112 ? 5.723 10.938 -4.312 1 99 112 ILE B CA 1
ATOM 1938 C C . ILE B 1 112 ? 6.777 10.055 -4.969 1 99 112 ILE B C 1
ATOM 1940 O O . ILE B 1 112 ? 6.48 9.32 -5.918 1 99 112 ILE B O 1
ATOM 1944 N N . ARG B 1 113 ? 7.969 10.156 -4.469 1 98.94 113 ARG B N 1
ATOM 1945 C CA . ARG B 1 113 ? 9.07 9.328 -4.945 1 98.94 113 ARG B CA 1
ATOM 1946 C C . ARG B 1 113 ? 9.727 8.578 -3.793 1 98.94 113 ARG B C 1
ATOM 1948 O O . ARG B 1 113 ? 9.93 9.141 -2.715 1 98.94 113 ARG B O 1
ATOM 1955 N N . VAL B 1 114 ? 10.039 7.312 -4.023 1 99 114 VAL B N 1
ATOM 1956 C CA . VAL B 1 114 ? 10.781 6.504 -3.062 1 99 114 VAL B CA 1
ATOM 1957 C C . VAL B 1 114 ? 12.195 6.242 -3.584 1 99 114 VAL B C 1
ATOM 1959 O O . VAL B 1 114 ? 12.367 5.75 -4.703 1 99 114 VAL B O 1
ATOM 1962 N N . LYS B 1 115 ? 13.133 6.551 -2.744 1 98.94 115 LYS B N 1
ATOM 1963 C CA . LYS B 1 115 ? 14.531 6.312 -3.096 1 98.94 115 LYS B CA 1
ATOM 1964 C C . LYS B 1 115 ? 15.273 5.629 -1.952 1 98.94 115 LYS B C 1
ATOM 1966 O O . LYS B 1 115 ? 14.875 5.734 -0.792 1 98.94 115 LYS B O 1
ATOM 1971 N N . THR B 1 116 ? 16.375 4.953 -2.328 1 98.44 116 THR B N 1
ATOM 1972 C CA . THR B 1 116 ? 17.328 4.473 -1.328 1 98.44 116 THR B CA 1
ATOM 1973 C C . THR B 1 116 ? 18.266 5.594 -0.887 1 98.44 116 THR B C 1
ATOM 1975 O O . THR B 1 116 ? 18.266 6.672 -1.48 1 98.44 116 THR B O 1
ATOM 1978 N N . ALA B 1 117 ? 19.031 5.285 0.166 1 93.38 117 ALA B N 1
ATOM 1979 C CA . ALA B 1 117 ? 20.031 6.246 0.625 1 93.38 117 ALA B CA 1
ATOM 1980 C C . ALA B 1 117 ? 21.031 6.562 -0.479 1 93.38 117 ALA B C 1
ATOM 1982 O O . ALA B 1 117 ? 21.547 7.684 -0.557 1 93.38 117 ALA B O 1
ATOM 1983 N N . GLY B 1 118 ? 21.266 5.555 -1.288 1 93.12 118 GLY B N 1
ATOM 1984 C CA . GLY B 1 118 ? 22.219 5.734 -2.375 1 93.12 118 GLY B CA 1
ATOM 1985 C C . GLY B 1 118 ? 21.625 6.484 -3.557 1 93.12 118 GLY B C 1
ATOM 1986 O O . GLY B 1 118 ? 22.344 6.789 -4.516 1 93.12 118 GLY B O 1
ATOM 1987 N N . GLY B 1 119 ? 20.359 6.758 -3.502 1 96.31 119 GLY B N 1
ATOM 1988 C CA . GLY B 1 119 ? 19.75 7.59 -4.523 1 96.31 119 GLY B CA 1
ATOM 1989 C C . GLY B 1 119 ? 19.016 6.785 -5.586 1 96.31 119 GLY B C 1
ATOM 1990 O O . GLY B 1 119 ? 18.422 7.355 -6.496 1 96.31 119 GLY B O 1
ATOM 1991 N N . ASP B 1 120 ? 18.969 5.422 -5.496 1 98.06 120 ASP B N 1
ATOM 1992 C CA . ASP B 1 120 ? 18.266 4.602 -6.477 1 98.06 120 ASP B CA 1
ATOM 1993 C C . ASP B 1 120 ? 16.75 4.781 -6.359 1 98.06 120 ASP B C 1
ATOM 1995 O O . ASP B 1 120 ? 16.203 4.746 -5.258 1 98.06 120 ASP B O 1
ATOM 1999 N N . LEU B 1 121 ? 16.141 4.961 -7.551 1 98.88 121 LEU B N 1
ATOM 2000 C CA . LEU B 1 121 ? 14.68 5.105 -7.586 1 98.88 121 LEU B CA 1
ATOM 2001 C C . LEU B 1 121 ? 14 3.752 -7.422 1 98.88 121 LEU B C 1
ATOM 2003 O O . LEU B 1 121 ? 14.281 2.814 -8.172 1 98.88 121 LEU B O 1
ATOM 2007 N N . ILE B 1 122 ? 13.055 3.654 -6.465 1 98.94 122 ILE B N 1
ATOM 2008 C CA . ILE B 1 122 ? 12.375 2.404 -6.137 1 98.94 122 ILE B CA 1
ATOM 2009 C C . ILE B 1 122 ? 10.938 2.449 -6.656 1 98.94 122 ILE B C 1
ATOM 2011 O O . ILE B 1 122 ? 10.43 1.452 -7.172 1 98.94 122 ILE B O 1
ATOM 2015 N N . ALA B 1 123 ? 10.266 3.584 -6.562 1 98.94 123 ALA B N 1
ATOM 2016 C CA . ALA B 1 123 ? 8.867 3.721 -6.969 1 98.94 123 ALA B CA 1
ATOM 2017 C C . ALA B 1 123 ? 8.484 5.191 -7.125 1 98.94 123 ALA B C 1
ATOM 2019 O O . ALA B 1 123 ? 9.125 6.07 -6.547 1 98.94 123 ALA B O 1
ATOM 2020 N N . ILE B 1 124 ? 7.492 5.434 -7.918 1 99 124 ILE B N 1
ATOM 2021 C CA . ILE B 1 124 ? 6.863 6.738 -8.055 1 99 124 ILE B CA 1
ATOM 2022 C C . ILE B 1 124 ? 5.352 6.602 -7.887 1 99 124 ILE B C 1
ATOM 2024 O O . ILE B 1 124 ? 4.781 5.551 -8.188 1 99 124 ILE B O 1
ATOM 2028 N N . CYS B 1 125 ? 4.758 7.664 -7.434 1 99 125 CYS B N 1
ATOM 2029 C CA . CYS B 1 125 ? 3.326 7.602 -7.176 1 99 125 CYS B CA 1
ATOM 2030 C C . CYS B 1 125 ? 2.682 8.969 -7.352 1 99 125 CYS B C 1
ATOM 2032 O O . CYS B 1 125 ? 3.258 9.992 -6.961 1 99 125 CYS B O 1
ATOM 2034 N N . GLN B 1 126 ? 1.562 8.969 -7.992 1 98.94 126 GLN B N 1
ATOM 2035 C CA . GLN B 1 126 ? 0.668 10.125 -8.008 1 98.94 126 GLN B CA 1
ATOM 2036 C C . GLN B 1 126 ? -0.564 9.875 -7.141 1 98.94 126 GLN B C 1
ATOM 2038 O O . GLN B 1 126 ? -1.168 8.805 -7.203 1 98.94 126 GLN B O 1
ATOM 2043 N N . ALA B 1 127 ? -0.88 10.875 -6.363 1 98.94 127 ALA B N 1
ATOM 2044 C CA . ALA B 1 127 ? -1.956 10.656 -5.402 1 98.94 127 ALA B CA 1
ATOM 2045 C C . ALA B 1 127 ? -2.93 11.828 -5.391 1 98.94 127 ALA B C 1
ATOM 2047 O O . ALA B 1 127 ? -2.529 12.977 -5.605 1 98.94 127 ALA B O 1
ATOM 2048 N N . LEU B 1 128 ? -4.176 11.484 -5.18 1 98.94 128 LEU B N 1
ATOM 2049 C CA . LEU B 1 128 ? -5.266 12.445 -5.082 1 98.94 128 LEU B CA 1
ATOM 2050 C C . LEU B 1 128 ? -5.934 12.375 -3.713 1 98.94 128 LEU B C 1
ATOM 2052 O O . LEU B 1 128 ? -6.215 11.281 -3.213 1 98.94 128 LEU B O 1
ATOM 2056 N N . VAL B 1 129 ? -6.223 13.523 -3.178 1 98.75 129 VAL B N 1
ATOM 2057 C CA . VAL B 1 129 ? -6.863 13.539 -1.869 1 98.75 129 VAL B CA 1
ATOM 2058 C C . VAL B 1 129 ? -8.102 14.438 -1.912 1 98.75 129 VAL B C 1
ATOM 2060 O O . VAL B 1 129 ? -8.148 15.398 -2.682 1 98.75 129 VAL B O 1
ATOM 2063 N N . TYR B 1 130 ? -9.062 14.141 -1.086 1 98.75 130 TYR B N 1
ATOM 2064 C CA . TYR B 1 130 ? -10.18 15.016 -0.764 1 98.75 130 TYR B CA 1
ATOM 2065 C C . TYR B 1 130 ? -9.883 15.844 0.485 1 98.75 130 TYR B C 1
ATOM 2067 O O . TYR B 1 130 ? -9.586 15.289 1.545 1 98.75 130 TYR B O 1
ATOM 2075 N N . ARG B 1 131 ? -9.945 17.094 0.387 1 98.25 131 ARG B N 1
ATOM 2076 C CA . ARG B 1 131 ? -9.703 18 1.503 1 98.25 131 ARG B CA 1
ATOM 2077 C C . ARG B 1 131 ? -11 18.359 2.219 1 98.25 131 ARG B C 1
ATOM 2079 O O . ARG B 1 131 ? -11.844 19.062 1.664 1 98.25 131 ARG B O 1
ATOM 2086 N N . LYS B 1 132 ? -11.023 17.922 3.365 1 96.88 132 LYS B N 1
ATOM 2087 C CA . LYS B 1 132 ? -12.164 18.312 4.18 1 96.88 132 LYS B CA 1
ATOM 2088 C C . LYS B 1 132 ? -11.977 19.719 4.758 1 96.88 132 LYS B C 1
ATOM 2090 O O . LYS B 1 132 ? -10.906 20.312 4.605 1 96.88 132 LYS B O 1
ATOM 2095 N N . ARG B 1 133 ? -13.055 20.344 5.309 1 91.94 133 ARG B N 1
ATOM 2096 C CA . ARG B 1 133 ? -12.977 21.672 5.906 1 91.94 133 ARG B CA 1
ATOM 2097 C C . ARG B 1 133 ? -12.695 21.594 7.402 1 91.94 133 ARG B C 1
ATOM 2099 O O . ARG B 1 133 ? -12.289 22.578 8.016 1 91.94 133 ARG B O 1
ATOM 2106 N N . ASP B 1 134 ? -12.719 20.422 7.918 1 96.88 134 ASP B N 1
ATOM 2107 C CA . ASP B 1 134 ? -12.547 20.219 9.352 1 96.88 134 ASP B CA 1
ATOM 2108 C C . ASP B 1 134 ? -11.078 20.359 9.75 1 96.88 134 ASP B C 1
ATOM 2110 O O . ASP B 1 134 ? -10.195 19.781 9.109 1 96.88 134 ASP B O 1
ATOM 2114 N N . PRO B 1 135 ? -10.844 21.156 10.773 1 97.31 135 PRO B N 1
ATOM 2115 C CA . PRO B 1 135 ? -9.469 21.188 11.289 1 97.31 135 PRO B CA 1
ATOM 2116 C C . PRO B 1 135 ? -9.008 19.828 11.805 1 97.31 135 PRO B C 1
ATOM 2118 O O . PRO B 1 135 ? -9.828 19 12.172 1 97.31 135 PRO B O 1
ATOM 2121 N N . LEU B 1 136 ? -7.668 19.625 11.82 1 98.12 136 LEU B N 1
ATOM 2122 C CA . LEU B 1 136 ? -7.156 18.406 12.43 1 98.12 136 LEU B CA 1
ATOM 2123 C C . LEU B 1 136 ? -7.656 18.266 13.867 1 98.12 136 LEU B C 1
ATOM 2125 O O . LEU B 1 136 ? -7.617 19.234 14.633 1 98.12 136 LEU B O 1
ATOM 2129 N N . PRO B 1 137 ? -8.062 17.094 14.219 1 98 137 PRO B N 1
ATOM 2130 C CA . PRO B 1 137 ? -8.703 16.922 15.523 1 98 137 PRO B CA 1
ATOM 2131 C C . PRO B 1 137 ? -7.699 16.875 16.672 1 98 137 PRO B C 1
ATOM 2133 O O . PRO B 1 137 ? -8.094 16.828 17.844 1 98 137 PRO B O 1
ATOM 2136 N N . PHE B 1 138 ? -6.508 16.875 16.438 1 97.12 138 PHE B N 1
ATOM 2137 C CA . PHE B 1 138 ? -5.516 16.703 17.484 1 97.12 138 PHE B CA 1
ATOM 2138 C C . PHE B 1 138 ? -4.637 17.938 17.609 1 97.12 138 PHE B C 1
ATOM 2140 O O . PHE B 1 138 ? -3.561 17.891 18.203 1 97.12 138 PHE B O 1
ATOM 2147 N N . ILE B 1 139 ? -5.016 19.047 17.031 1 93.06 139 ILE B N 1
ATOM 2148 C CA . ILE B 1 139 ? -4.289 20.297 17.203 1 93.06 139 ILE B CA 1
ATOM 2149 C C . ILE B 1 139 ? -4.781 21.016 18.453 1 93.06 139 ILE B C 1
ATOM 2151 O O . ILE B 1 139 ? -5.961 20.922 18.812 1 93.06 139 ILE B O 1
#